Protein AF-A0A950Q5Q5-F1 (afdb_monomer)

Sequence (202 aa):
MEATHNGKKPAYLGLLNAISLAETEAGVYLRAWADATCDEELACTLRLVAARETSHGMLFCRMLSELGYDLREKHDPKSAQRIARYANPKIADVDKLPKSGEEKDPFGEIEKAMAAGAYDPVTCNMLSWYICEERDSGAKLREAYAKVRAKAGVAAKTAAKAMSAAPAASHGPSEDAKAIMACMTEGFARLEKSIQKAMARA

Radius of gyration: 20.48 Å; Cα contacts (8 Å, |Δi|>4): 136; chains: 1; bounding box: 43×32×75 Å

Nearest PDB structures (foldseek):
  5u1a-assembly2_I  TM=5.816E-01  e=1.133E-01  Helicobacter pylori
  5u1a-assembly1_F  TM=5.706E-01  e=1.307E-01  Helicobacter pylori
  3ez0-assembly2_D  TM=4.289E-01  e=1.657E-01  Arthrobacter sp. FB24
  3ez0-assembly2_C  TM=3.919E-01  e=1.737E-01  Arthrobacter sp. FB24
  7sss-assembly1_H  TM=5.688E-01  e=1.161E+00  Homo sapiens

Structure (mmCIF, N/CA/C/O backbone):
data_AF-A0A950Q5Q5-F1
#
_entry.id   AF-A0A950Q5Q5-F1
#
loop_
_atom_site.group_PDB
_atom_site.id
_atom_site.type_symbol
_atom_site.label_atom_id
_atom_site.label_alt_id
_atom_site.label_comp_id
_atom_site.label_asym_id
_atom_site.label_entity_id
_atom_site.label_seq_id
_atom_site.pdbx_PDB_ins_code
_atom_site.Cartn_x
_atom_site.Cartn_y
_atom_site.Cartn_z
_atom_site.occupancy
_atom_site.B_iso_or_equiv
_atom_site.auth_seq_id
_atom_site.auth_comp_id
_atom_site.auth_asym_id
_atom_site.auth_atom_id
_atom_site.pdbx_PDB_model_num
ATOM 1 N N . MET A 1 1 ? 10.276 12.874 -32.955 1.00 34.03 1 MET A N 1
ATOM 2 C CA . MET A 1 1 ? 11.144 12.410 -31.855 1.00 34.03 1 MET A CA 1
ATOM 3 C C . MET A 1 1 ? 10.903 10.922 -31.718 1.00 34.03 1 MET A C 1
ATOM 5 O O . MET A 1 1 ? 9.810 10.531 -31.336 1.00 34.03 1 MET A O 1
ATOM 9 N N . GLU A 1 2 ? 11.853 10.117 -32.182 1.00 32.47 2 GLU A N 1
ATOM 10 C CA . GLU A 1 2 ? 11.807 8.655 -32.106 1.00 32.47 2 GLU A CA 1
ATOM 11 C C . GLU A 1 2 ? 11.934 8.216 -30.646 1.00 32.47 2 GLU A C 1
ATOM 13 O O . GLU A 1 2 ? 12.913 8.546 -29.978 1.00 32.47 2 GLU A O 1
ATOM 18 N N . ALA A 1 3 ? 10.944 7.476 -30.151 1.00 39.09 3 ALA A N 1
ATOM 19 C CA . ALA A 1 3 ? 11.090 6.719 -28.921 1.00 39.09 3 ALA A CA 1
ATOM 20 C C . ALA A 1 3 ? 12.032 5.548 -29.220 1.00 39.09 3 ALA A C 1
ATOM 22 O O . ALA A 1 3 ? 11.654 4.579 -29.878 1.00 39.09 3 ALA A O 1
ATOM 23 N N . THR A 1 4 ? 13.279 5.646 -28.768 1.00 40.19 4 THR A N 1
ATOM 24 C CA . THR A 1 4 ? 14.250 4.554 -28.805 1.00 40.19 4 THR A CA 1
ATOM 25 C C . THR A 1 4 ? 13.844 3.482 -27.795 1.00 40.19 4 THR A C 1
ATOM 27 O O . THR A 1 4 ? 14.440 3.326 -26.732 1.00 40.19 4 THR A O 1
ATOM 30 N N . HIS A 1 5 ? 12.818 2.696 -28.127 1.00 52.97 5 HIS A N 1
ATOM 31 C CA . HIS A 1 5 ? 12.575 1.438 -27.442 1.00 52.97 5 HIS A CA 1
ATOM 32 C C . HIS A 1 5 ? 13.648 0.459 -27.929 1.00 52.97 5 HIS A C 1
ATOM 34 O O . HIS A 1 5 ? 13.491 -0.241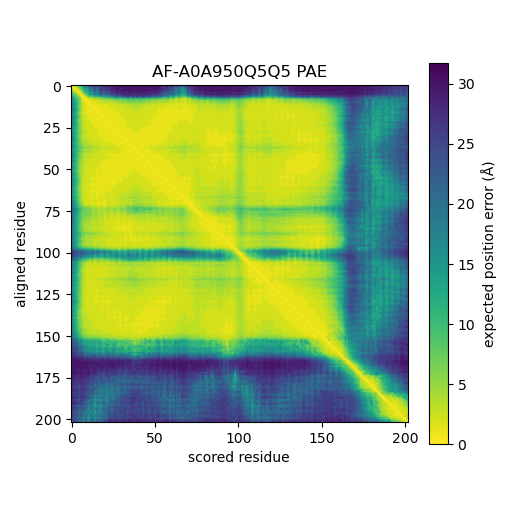 -28.925 1.00 52.97 5 HIS A O 1
ATOM 40 N N . ASN A 1 6 ? 14.807 0.471 -27.267 1.00 54.06 6 ASN A N 1
ATOM 41 C CA . ASN A 1 6 ? 15.804 -0.578 -27.422 1.00 54.06 6 ASN A CA 1
ATOM 42 C C . ASN A 1 6 ? 15.076 -1.872 -27.036 1.00 54.06 6 ASN A C 1
ATOM 44 O O . ASN A 1 6 ? 14.794 -2.037 -25.855 1.00 54.06 6 ASN A O 1
ATOM 48 N N . GLY A 1 7 ? 14.668 -2.698 -28.010 1.00 61.75 7 GLY A N 1
ATOM 49 C CA . GLY A 1 7 ? 13.684 -3.795 -27.898 1.00 61.75 7 GLY A CA 1
ATOM 50 C C . GL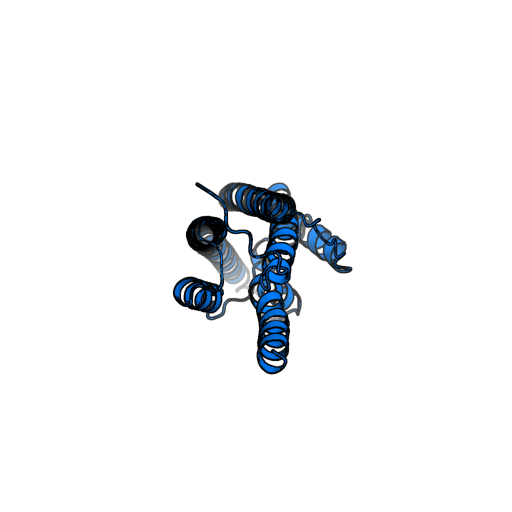Y A 1 7 ? 14.052 -4.960 -26.967 1.00 61.75 7 GLY A C 1
ATOM 51 O O . GLY A 1 7 ? 13.685 -6.107 -27.205 1.00 61.75 7 GLY A O 1
ATOM 52 N N . LYS A 1 8 ? 14.816 -4.687 -25.911 1.00 77.75 8 LYS A N 1
ATOM 53 C CA . LYS A 1 8 ? 15.133 -5.572 -24.806 1.00 77.75 8 LYS A CA 1
ATOM 54 C C . LYS A 1 8 ? 14.047 -5.463 -23.743 1.00 77.75 8 LYS A C 1
ATOM 56 O O . LYS A 1 8 ? 13.651 -4.376 -23.332 1.00 77.75 8 LYS A O 1
ATOM 61 N N . LYS A 1 9 ? 13.623 -6.625 -23.257 1.00 87.44 9 LYS A N 1
ATOM 62 C CA . LYS A 1 9 ? 12.691 -6.762 -22.140 1.00 87.44 9 LYS A CA 1
ATOM 63 C C . LYS A 1 9 ? 13.186 -5.980 -20.909 1.00 87.44 9 LYS A C 1
ATOM 65 O O . LYS A 1 9 ? 14.280 -6.291 -20.430 1.00 87.44 9 LYS A O 1
ATOM 70 N N . PRO A 1 10 ? 12.396 -5.041 -20.354 1.00 90.00 10 PRO A N 1
ATOM 71 C CA . PRO A 1 10 ? 12.787 -4.322 -19.148 1.00 90.00 10 PRO A CA 1
ATOM 72 C C . PRO A 1 10 ? 12.989 -5.262 -17.951 1.00 90.00 10 PRO A C 1
ATOM 74 O O . PRO A 1 10 ? 12.154 -6.124 -17.661 1.00 90.00 10 PRO A O 1
ATOM 77 N N . ALA A 1 11 ? 14.098 -5.093 -17.227 1.00 89.56 11 ALA A N 1
ATOM 78 C CA . ALA A 1 11 ? 14.431 -5.939 -16.076 1.00 89.56 11 ALA A CA 1
ATOM 79 C C . ALA A 1 11 ? 13.468 -5.739 -14.888 1.00 89.56 11 ALA A C 1
ATOM 81 O O . ALA A 1 11 ? 13.302 -6.633 -14.059 1.00 89.56 11 ALA A O 1
ATOM 82 N N . TYR A 1 12 ? 12.793 -4.588 -14.835 1.00 90.38 12 TYR A N 1
ATOM 83 C CA . TYR A 1 12 ? 11.893 -4.189 -13.755 1.00 90.38 12 TYR A CA 1
ATOM 84 C C . TYR A 1 12 ? 10.440 -4.650 -13.921 1.00 90.38 12 TYR A C 1
ATOM 86 O O . TYR A 1 12 ? 9.623 -4.375 -13.049 1.00 90.38 12 TYR A O 1
ATOM 94 N N . LEU A 1 13 ? 10.086 -5.404 -14.967 1.00 92.81 13 LEU A N 1
ATOM 95 C CA . LEU A 1 13 ? 8.712 -5.917 -15.124 1.00 92.81 13 LEU A CA 1
ATOM 96 C C . LEU A 1 13 ? 8.253 -6.762 -13.929 1.00 92.81 13 LEU A C 1
ATOM 98 O O . LEU A 1 13 ? 7.094 -6.706 -13.529 1.00 92.81 13 LEU A O 1
ATOM 102 N N . GLY A 1 14 ? 9.174 -7.530 -13.334 1.00 91.56 14 GLY A N 1
ATOM 103 C CA . GLY A 1 14 ? 8.881 -8.306 -12.129 1.00 91.56 14 GLY A CA 1
ATOM 104 C C . GLY A 1 14 ? 8.517 -7.428 -10.929 1.00 91.56 14 GLY A C 1
ATOM 105 O O . GLY A 1 14 ? 7.680 -7.834 -10.130 1.00 91.56 14 GLY A O 1
ATOM 106 N N . LEU A 1 15 ? 9.096 -6.224 -10.837 1.00 92.00 15 LEU A N 1
ATOM 107 C CA . LEU A 1 15 ? 8.752 -5.239 -9.811 1.00 92.00 15 LEU A CA 1
ATOM 108 C C . LEU A 1 15 ? 7.326 -4.734 -10.007 1.00 92.00 15 LEU A C 1
ATOM 110 O O . LEU A 1 15 ? 6.516 -4.837 -9.095 1.00 92.00 15 LEU A O 1
ATOM 114 N N . LEU A 1 16 ? 7.013 -4.239 -11.208 1.00 93.44 16 LEU A N 1
ATOM 115 C CA . LEU A 1 16 ? 5.707 -3.645 -11.506 1.00 93.44 16 LEU A CA 1
ATOM 116 C C . LEU A 1 16 ? 4.570 -4.656 -11.298 1.00 93.44 16 LEU A C 1
ATOM 118 O O . LEU A 1 16 ? 3.539 -4.324 -10.722 1.00 93.44 16 LEU A O 1
ATOM 122 N N . ASN A 1 17 ? 4.789 -5.914 -11.691 1.00 94.75 17 ASN A N 1
ATOM 123 C CA . ASN A 1 17 ? 3.840 -6.998 -11.443 1.00 94.75 17 ASN A CA 1
ATOM 124 C C . ASN A 1 17 ? 3.657 -7.294 -9.954 1.00 94.75 17 ASN A C 1
ATOM 126 O O . ASN A 1 17 ? 2.549 -7.603 -9.528 1.00 94.75 17 ASN A O 1
ATOM 130 N N . ALA A 1 18 ? 4.738 -7.272 -9.173 1.00 92.75 18 ALA A N 1
ATOM 131 C CA . ALA A 1 18 ? 4.657 -7.528 -7.742 1.00 92.75 18 ALA A CA 1
ATOM 132 C C . ALA A 1 18 ? 3.888 -6.412 -7.027 1.00 92.75 18 ALA A C 1
ATOM 134 O O . ALA A 1 18 ? 3.025 -6.723 -6.212 1.00 92.75 18 ALA A O 1
ATOM 135 N N . ILE A 1 19 ? 4.158 -5.150 -7.380 1.00 92.06 19 ILE A N 1
ATOM 136 C CA . ILE A 1 19 ? 3.443 -3.996 -6.830 1.00 92.06 19 ILE A CA 1
ATOM 137 C C . ILE A 1 19 ? 1.962 -4.084 -7.206 1.00 92.06 19 ILE A C 1
ATOM 139 O O . ILE A 1 19 ? 1.125 -4.128 -6.319 1.00 92.06 19 ILE A O 1
ATOM 143 N N . SER A 1 20 ? 1.625 -4.244 -8.492 1.00 94.81 20 SER A N 1
ATOM 144 C CA . SER A 1 20 ? 0.222 -4.299 -8.938 1.00 94.81 20 SER A CA 1
ATOM 145 C C . SER A 1 20 ? -0.630 -5.310 -8.153 1.00 94.81 20 SER A C 1
ATOM 147 O O . SER A 1 20 ? -1.736 -4.981 -7.720 1.00 94.81 20 SER A O 1
ATOM 149 N N . LEU A 1 21 ? -0.104 -6.517 -7.916 1.00 92.06 21 LEU A N 1
ATOM 150 C CA . LEU A 1 21 ? -0.802 -7.545 -7.140 1.00 92.06 21 LEU A CA 1
ATOM 151 C C . LEU A 1 21 ? -0.897 -7.203 -5.649 1.00 92.06 21 LEU A C 1
ATOM 153 O O . LEU A 1 21 ? -1.963 -7.367 -5.059 1.00 92.06 21 LEU A O 1
ATOM 157 N N . ALA A 1 22 ? 0.205 -6.751 -5.043 1.00 89.00 22 ALA A N 1
ATOM 158 C CA . ALA A 1 22 ? 0.247 -6.431 -3.618 1.00 89.00 22 ALA A CA 1
ATOM 159 C C . ALA A 1 22 ? -0.735 -5.305 -3.270 1.00 89.00 22 ALA A C 1
ATOM 161 O O . ALA A 1 22 ? -1.549 -5.465 -2.364 1.00 89.00 22 ALA A O 1
ATOM 162 N N . GLU A 1 23 ? -0.713 -4.233 -4.057 1.00 93.62 23 GLU A N 1
ATOM 163 C CA . GLU A 1 23 ? -1.579 -3.060 -3.924 1.00 93.62 23 GLU A CA 1
ATOM 164 C C . GLU A 1 23 ? -3.063 -3.424 -4.094 1.00 93.62 23 GLU A C 1
ATOM 166 O O . GLU A 1 23 ? -3.916 -3.097 -3.266 1.00 93.62 23 GLU A O 1
ATOM 171 N N . THR A 1 24 ? -3.385 -4.210 -5.127 1.00 91.38 24 THR A N 1
ATOM 172 C CA . THR A 1 24 ? -4.765 -4.668 -5.355 1.00 91.38 24 THR A CA 1
ATOM 173 C C . THR A 1 24 ? -5.289 -5.483 -4.168 1.00 91.38 24 THR A C 1
ATOM 175 O O . THR A 1 24 ? -6.418 -5.282 -3.717 1.00 91.38 24 THR A O 1
ATOM 178 N N . GLU A 1 25 ? -4.476 -6.393 -3.625 1.00 90.81 25 GLU A N 1
ATOM 179 C CA . GLU A 1 25 ? -4.855 -7.178 -2.450 1.00 90.81 25 GLU A CA 1
ATOM 180 C C . GLU A 1 25 ? -4.975 -6.323 -1.179 1.00 90.81 25 GLU A C 1
ATOM 182 O O . GLU A 1 25 ? -5.927 -6.498 -0.411 1.00 90.81 25 GLU A O 1
ATOM 187 N N . ALA A 1 26 ? -4.042 -5.394 -0.954 1.00 89.00 26 ALA A N 1
ATOM 188 C CA . ALA A 1 26 ? -4.059 -4.487 0.189 1.00 89.00 26 ALA A CA 1
ATOM 189 C C . ALA A 1 26 ? -5.344 -3.648 0.212 1.00 89.00 26 ALA A C 1
ATOM 191 O O . ALA A 1 26 ? -6.020 -3.590 1.245 1.00 89.00 26 ALA A O 1
ATOM 192 N N . GLY A 1 27 ? -5.755 -3.114 -0.943 1.00 91.38 27 GLY A N 1
ATOM 193 C CA . GLY A 1 27 ? -7.017 -2.393 -1.102 1.00 91.38 27 GLY A CA 1
ATOM 194 C C . GLY A 1 27 ? -8.230 -3.212 -0.652 1.00 91.38 27 GLY A C 1
ATOM 195 O O . GLY A 1 27 ? -9.073 -2.718 0.103 1.00 91.38 27 GLY A O 1
ATOM 196 N N . VAL A 1 28 ? -8.288 -4.494 -1.026 1.00 94.94 28 VAL A N 1
ATOM 197 C CA . VAL A 1 28 ? -9.364 -5.411 -0.608 1.00 94.94 28 VAL A CA 1
ATOM 198 C C . VAL A 1 28 ? -9.365 -5.626 0.907 1.00 94.94 28 VAL A C 1
ATOM 200 O O . VAL A 1 28 ? -10.424 -5.558 1.535 1.00 94.94 28 VAL A O 1
ATOM 203 N N . TYR A 1 29 ? -8.203 -5.867 1.520 1.00 93.12 29 TYR A N 1
ATOM 204 C CA . TYR A 1 29 ? -8.114 -6.116 2.964 1.00 93.12 29 TYR A CA 1
ATOM 205 C C . TYR A 1 29 ? -8.486 -4.882 3.789 1.00 93.12 29 TYR A C 1
ATOM 207 O O . TYR A 1 29 ? -9.260 -4.989 4.744 1.00 93.12 29 TYR A O 1
ATOM 215 N N . LEU A 1 30 ? -7.974 -3.711 3.406 1.00 93.88 30 LEU A N 1
ATOM 216 C CA . LEU A 1 30 ? -8.272 -2.450 4.080 1.00 93.88 30 LEU A CA 1
ATOM 217 C C . LEU A 1 30 ? -9.749 -2.089 3.943 1.00 93.88 30 LEU A C 1
ATOM 219 O O . LEU A 1 30 ? -10.367 -1.678 4.926 1.00 93.88 30 LEU A O 1
ATOM 223 N N . ARG A 1 31 ? -10.347 -2.311 2.766 1.00 97.69 31 ARG A N 1
ATOM 224 C CA . ARG A 1 31 ? -11.778 -2.078 2.569 1.00 97.69 31 ARG A CA 1
ATOM 225 C C . ARG A 1 31 ? -12.631 -3.013 3.421 1.00 97.69 31 ARG A C 1
ATOM 227 O O . ARG A 1 31 ? -13.538 -2.546 4.105 1.00 97.69 31 ARG A O 1
ATOM 234 N N . ALA A 1 32 ? -12.302 -4.304 3.436 1.00 96.69 32 ALA A N 1
ATOM 235 C CA . ALA A 1 32 ? -12.990 -5.292 4.262 1.00 96.69 32 ALA A CA 1
ATOM 236 C C . ALA A 1 32 ? -12.938 -4.934 5.756 1.00 96.69 32 ALA A C 1
ATOM 238 O O . ALA A 1 32 ? -13.918 -5.117 6.474 1.00 96.69 32 ALA A O 1
ATOM 239 N N . TRP A 1 33 ? -11.810 -4.396 6.227 1.00 97.69 33 TRP A N 1
ATOM 240 C CA . TRP A 1 33 ? -11.699 -3.898 7.594 1.00 97.69 33 TRP A CA 1
ATOM 241 C C . TRP A 1 33 ? -12.553 -2.644 7.812 1.00 97.69 33 TRP A C 1
ATOM 243 O O . TRP A 1 33 ? -13.309 -2.578 8.781 1.00 97.69 33 TRP A O 1
ATOM 253 N N . ALA A 1 34 ? -12.486 -1.675 6.901 1.00 97.94 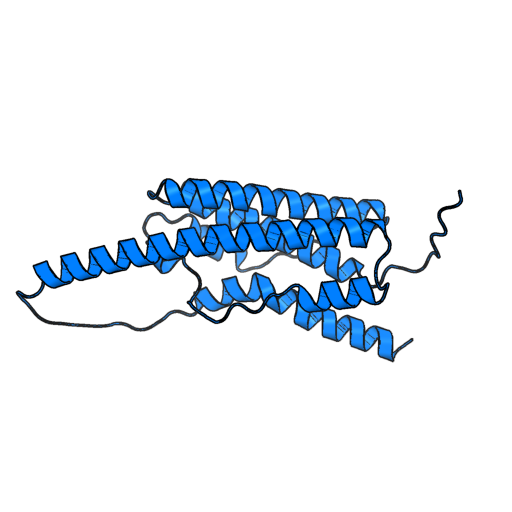34 ALA A N 1
ATOM 254 C CA . ALA A 1 34 ? -13.234 -0.429 7.014 1.00 97.94 34 ALA A CA 1
ATOM 255 C C . ALA A 1 34 ? -14.755 -0.630 7.063 1.00 97.94 34 ALA A C 1
ATOM 257 O O . ALA A 1 34 ? -15.461 0.142 7.707 1.00 97.94 34 ALA A O 1
ATOM 258 N N . ASP A 1 35 ? -15.257 -1.660 6.38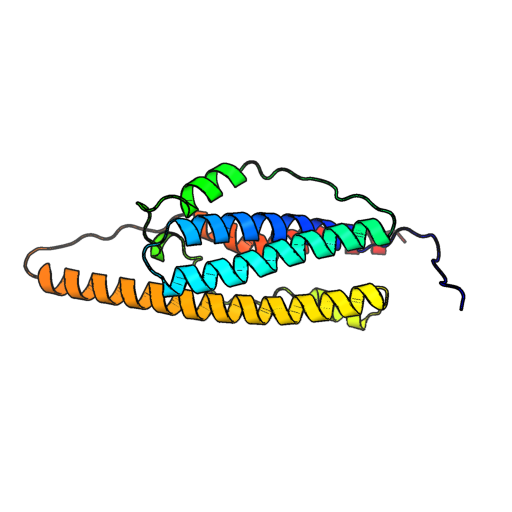4 1.00 97.88 35 ASP A N 1
ATOM 259 C CA . ASP A 1 35 ? -16.679 -2.004 6.374 1.00 97.88 35 ASP A CA 1
ATOM 260 C C . ASP A 1 35 ? -17.113 -2.764 7.648 1.00 97.88 35 ASP A C 1
ATOM 262 O O . ASP A 1 35 ? -18.307 -2.863 7.924 1.00 97.88 35 ASP A O 1
ATOM 266 N N . ALA A 1 36 ? -16.166 -3.285 8.439 1.00 97.62 36 ALA A N 1
ATOM 267 C CA . ALA A 1 36 ? -16.435 -4.096 9.631 1.00 97.62 36 ALA A CA 1
ATOM 268 C C . ALA A 1 36 ? -16.152 -3.393 10.972 1.00 97.62 36 ALA A C 1
ATOM 270 O O . ALA A 1 36 ? -16.648 -3.849 12.003 1.00 97.62 36 ALA A O 1
ATOM 271 N N . THR A 1 37 ? -15.321 -2.347 10.998 1.00 97.31 37 THR A N 1
ATOM 272 C CA . THR A 1 37 ? -15.025 -1.596 12.231 1.00 97.31 37 THR A CA 1
ATOM 273 C C . THR A 1 37 ? -16.193 -0.689 12.634 1.00 97.31 37 THR A C 1
ATOM 275 O O . THR A 1 37 ? -16.894 -0.141 11.787 1.00 97.31 37 THR A O 1
ATOM 278 N N . CYS A 1 38 ? -16.382 -0.504 13.944 1.00 95.56 38 CYS A N 1
ATOM 279 C CA . CYS A 1 38 ? -17.310 0.487 14.500 1.00 95.56 38 CYS A CA 1
ATOM 280 C C . CYS A 1 38 ? -16.637 1.845 14.787 1.00 95.56 38 CYS A C 1
ATOM 282 O O . CYS A 1 38 ? -17.312 2.777 15.223 1.00 95.56 38 CYS A O 1
ATOM 284 N N . ASP A 1 39 ? -15.315 1.960 14.616 1.00 96.88 39 ASP A N 1
ATOM 285 C CA . ASP A 1 39 ? -14.572 3.209 14.799 1.00 96.88 39 ASP A CA 1
ATOM 286 C C . ASP A 1 39 ? -14.561 3.993 13.480 1.00 96.88 39 ASP A C 1
ATOM 288 O O . ASP A 1 39 ? -13.779 3.701 12.577 1.00 96.88 39 ASP A O 1
ATOM 292 N N . GLU A 1 40 ? -15.437 4.993 13.352 1.00 97.56 40 GLU A N 1
ATOM 293 C CA . GLU A 1 40 ? -15.599 5.732 12.091 1.00 97.56 40 GLU A CA 1
ATOM 294 C C . GLU A 1 40 ? -14.347 6.534 11.693 1.00 97.56 40 GLU A C 1
ATOM 296 O O . GLU A 1 40 ? -14.074 6.706 10.506 1.00 97.56 40 GLU A O 1
ATOM 301 N N . GLU A 1 41 ? -13.528 6.981 12.653 1.00 96.25 41 GLU A N 1
ATOM 302 C CA . GLU A 1 41 ? -12.255 7.648 12.338 1.00 96.25 41 GLU A CA 1
ATOM 303 C C . GLU A 1 41 ? -11.281 6.674 11.661 1.00 96.25 41 GLU A C 1
ATOM 305 O O . GLU A 1 41 ? -10.616 7.013 10.671 1.00 96.25 41 GLU A O 1
ATOM 310 N N . LEU A 1 42 ? -11.220 5.443 12.181 1.00 96.38 42 LEU A N 1
ATOM 311 C CA . LEU A 1 42 ? -10.443 4.362 11.587 1.00 96.38 42 LEU A CA 1
ATOM 312 C C . LEU A 1 42 ? -11.026 3.978 10.223 1.00 96.38 42 LEU A C 1
ATOM 314 O O . LEU A 1 42 ? -10.275 3.898 9.254 1.00 96.38 42 LEU A O 1
ATOM 318 N N . ALA A 1 43 ? -12.346 3.799 10.126 1.00 98.12 43 ALA A N 1
ATOM 319 C CA . ALA A 1 43 ? -13.027 3.442 8.885 1.00 98.12 43 ALA A CA 1
ATOM 320 C C . ALA A 1 43 ? -12.747 4.455 7.768 1.00 98.12 43 ALA A C 1
ATOM 322 O O . ALA A 1 43 ? -12.395 4.067 6.656 1.00 98.12 43 ALA A O 1
ATOM 323 N N . CYS A 1 44 ? -12.842 5.753 8.064 1.00 98.44 44 CYS A N 1
ATOM 324 C CA . CYS A 1 44 ? -12.546 6.823 7.114 1.00 98.44 44 CYS A CA 1
ATOM 325 C C . CYS A 1 44 ? -11.104 6.734 6.591 1.00 98.44 44 CYS A C 1
ATOM 327 O O . CYS A 1 44 ? -10.875 6.759 5.379 1.00 98.44 44 CYS A O 1
ATOM 329 N N . THR A 1 45 ? -10.141 6.539 7.496 1.00 97.38 45 THR A N 1
ATOM 330 C CA . THR A 1 45 ? -8.724 6.392 7.131 1.00 97.38 45 THR A CA 1
ATOM 331 C C . THR A 1 45 ? -8.498 5.149 6.271 1.00 97.38 45 THR A C 1
ATOM 333 O O . THR A 1 45 ? -7.869 5.234 5.219 1.00 97.38 45 THR A O 1
ATOM 336 N N . LEU A 1 46 ? -9.052 4.004 6.678 1.00 96.88 46 LEU A N 1
ATOM 337 C CA . LEU A 1 46 ? -8.931 2.744 5.948 1.00 96.88 46 LEU A CA 1
ATOM 338 C C . LEU A 1 46 ? -9.558 2.830 4.552 1.00 96.88 46 LEU A C 1
ATOM 340 O O . LEU A 1 46 ? -8.960 2.331 3.607 1.00 96.88 46 LEU A O 1
ATOM 344 N N . ARG A 1 47 ? -10.720 3.481 4.387 1.00 98.56 47 ARG A N 1
ATOM 345 C CA . ARG A 1 47 ? -11.356 3.667 3.067 1.00 98.56 47 ARG A CA 1
ATOM 346 C C . ARG A 1 47 ? -10.508 4.530 2.142 1.00 98.56 47 ARG A C 1
ATOM 348 O O . ARG A 1 47 ? -10.395 4.199 0.965 1.00 98.56 47 ARG A O 1
ATOM 355 N N . LEU A 1 48 ? -9.925 5.613 2.661 1.00 97.88 48 LEU A N 1
ATOM 356 C CA . LEU A 1 48 ? -9.032 6.469 1.880 1.00 97.88 48 LEU A CA 1
ATOM 357 C C . LEU A 1 48 ? -7.820 5.677 1.389 1.00 97.88 48 LEU A C 1
ATOM 359 O O . LEU A 1 48 ? -7.526 5.692 0.197 1.00 97.88 48 LEU A O 1
ATOM 363 N N . VAL A 1 49 ? -7.140 4.976 2.296 1.00 96.50 49 VAL A N 1
ATOM 364 C CA . VAL A 1 49 ? -5.945 4.211 1.932 1.00 96.50 49 VAL A CA 1
ATOM 365 C C . VAL A 1 49 ? -6.321 3.066 0.994 1.00 96.50 49 VAL A C 1
ATOM 367 O O . VAL A 1 49 ? -5.739 2.967 -0.072 1.00 96.50 49 VAL A O 1
ATOM 370 N N . ALA A 1 50 ? -7.396 2.318 1.263 1.00 95.88 50 ALA A N 1
ATOM 371 C CA . ALA A 1 50 ? -7.886 1.274 0.358 1.00 95.88 50 ALA A CA 1
ATOM 372 C C . ALA A 1 50 ? -8.125 1.767 -1.082 1.00 95.88 50 ALA A C 1
ATOM 374 O O . ALA A 1 50 ? -7.858 1.040 -2.042 1.00 95.88 50 ALA A O 1
ATOM 375 N N . ALA A 1 51 ? -8.634 2.993 -1.247 1.00 97.44 51 ALA A N 1
ATOM 376 C CA . ALA A 1 51 ? -8.826 3.598 -2.561 1.00 97.44 51 ALA A CA 1
ATOM 377 C C . ALA A 1 51 ? -7.494 3.905 -3.265 1.00 97.44 51 ALA A C 1
ATOM 379 O O . ALA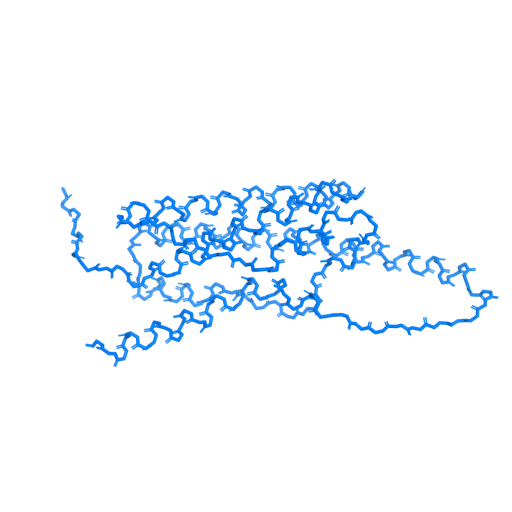 A 1 51 ? -7.409 3.739 -4.485 1.00 97.44 51 ALA A O 1
ATOM 380 N N . ARG A 1 52 ? -6.461 4.309 -2.515 1.00 96.88 52 ARG A N 1
ATOM 381 C CA . ARG A 1 52 ? -5.102 4.505 -3.036 1.00 96.88 52 ARG A CA 1
ATOM 382 C C . ARG A 1 52 ? -4.482 3.192 -3.484 1.00 96.88 52 ARG A C 1
ATOM 384 O O . ARG A 1 52 ? -4.185 3.092 -4.667 1.00 96.88 52 ARG A O 1
ATOM 391 N N . GLU A 1 53 ? -4.447 2.173 -2.623 1.00 95.19 53 GLU A N 1
ATOM 392 C CA . GLU A 1 53 ? -3.874 0.862 -2.984 1.00 95.19 53 GLU A CA 1
ATOM 393 C C . GLU A 1 53 ? -4.578 0.278 -4.225 1.00 95.19 53 GLU A C 1
ATOM 395 O O . GLU A 1 53 ? -3.959 -0.196 -5.174 1.00 95.19 53 GLU A O 1
ATOM 400 N N . THR A 1 54 ? -5.912 0.387 -4.297 1.00 93.44 54 THR A N 1
ATOM 401 C CA . THR A 1 54 ? -6.663 -0.073 -5.480 1.00 93.44 54 THR A CA 1
ATOM 402 C C . THR A 1 54 ? -6.249 0.697 -6.740 1.00 93.44 54 THR A C 1
ATOM 404 O O . THR A 1 54 ? -6.058 0.106 -7.806 1.00 93.44 54 THR A O 1
ATOM 407 N N . SER A 1 55 ? -6.087 2.018 -6.627 1.00 96.75 55 SER A N 1
ATOM 408 C CA . SER A 1 55 ? -5.662 2.875 -7.739 1.00 96.75 55 SER A CA 1
ATOM 409 C C . SER A 1 55 ? -4.225 2.575 -8.169 1.00 96.75 55 SER A C 1
ATOM 411 O O . SER A 1 55 ? -3.946 2.534 -9.369 1.00 96.75 55 SER A O 1
ATOM 413 N N . HIS A 1 56 ? -3.323 2.308 -7.223 1.00 96.69 56 HIS A N 1
ATOM 414 C CA . HIS A 1 56 ? -1.953 1.877 -7.497 1.00 96.69 56 HIS A CA 1
ATOM 415 C C . HIS A 1 56 ? -1.942 0.538 -8.221 1.00 96.69 56 HIS A C 1
ATOM 417 O O . HIS A 1 56 ? -1.347 0.433 -9.293 1.00 96.69 56 HIS A O 1
ATOM 423 N N . GLY A 1 57 ? -2.682 -0.454 -7.723 1.00 93.88 57 GLY A N 1
ATOM 424 C CA . GLY A 1 57 ? -2.832 -1.759 -8.362 1.00 93.88 57 GLY A CA 1
ATOM 425 C C . GLY A 1 57 ? -3.189 -1.649 -9.847 1.00 93.88 57 GLY A C 1
ATOM 426 O O . GLY A 1 57 ? -2.511 -2.225 -10.708 1.00 93.88 57 GLY A O 1
ATOM 427 N N . MET A 1 58 ? -4.193 -0.821 -10.154 1.00 96.88 58 MET A N 1
ATOM 428 C CA . MET A 1 58 ? -4.623 -0.520 -11.523 1.00 96.88 58 MET A CA 1
ATOM 429 C C . MET A 1 58 ? -3.561 0.228 -12.338 1.00 96.88 58 MET A C 1
ATOM 431 O O . MET A 1 58 ? -3.350 -0.090 -13.510 1.00 96.88 58 MET A O 1
ATOM 435 N N . LEU A 1 59 ? -2.879 1.207 -11.740 1.00 96.00 59 LEU A N 1
ATOM 436 C CA . LEU A 1 59 ? -1.845 1.994 -12.408 1.00 96.00 59 LEU A CA 1
ATOM 437 C C . LEU A 1 59 ? -0.659 1.125 -12.839 1.00 96.00 59 LEU A C 1
ATOM 439 O O . LEU A 1 59 ? -0.231 1.195 -13.991 1.00 96.00 59 LEU A O 1
ATOM 443 N N . PHE A 1 60 ? -0.161 0.264 -11.953 1.00 95.44 60 PHE A N 1
ATOM 444 C CA . PHE A 1 60 ? 0.948 -0.636 -12.271 1.00 95.44 60 PHE A CA 1
ATOM 445 C C . PHE A 1 60 ? 0.550 -1.711 -13.296 1.00 95.44 60 PHE A C 1
ATOM 447 O O . PHE A 1 60 ? 1.360 -2.063 -14.156 1.00 95.44 60 PHE A O 1
ATOM 454 N N . CYS A 1 61 ? -0.705 -2.178 -13.281 1.00 97.19 61 CYS A N 1
ATOM 455 C CA . CYS A 1 61 ? -1.249 -3.055 -14.326 1.00 97.19 61 CYS A CA 1
ATOM 456 C C . CYS A 1 61 ? -1.282 -2.355 -15.699 1.00 97.19 61 CYS A C 1
ATOM 458 O O . CYS A 1 61 ? -0.815 -2.897 -16.707 1.00 97.19 61 CYS A O 1
ATOM 460 N N . ARG A 1 62 ? -1.754 -1.102 -15.735 1.00 96.31 62 ARG A N 1
ATOM 461 C CA . ARG A 1 62 ? -1.730 -0.262 -16.939 1.00 96.31 62 ARG A CA 1
ATOM 462 C C . ARG A 1 62 ? -0.304 -0.071 -17.455 1.00 96.31 62 ARG A C 1
ATOM 464 O O . ARG A 1 62 ? -0.085 -0.204 -18.652 1.00 96.31 62 ARG A O 1
ATOM 471 N N . MET A 1 63 ? 0.666 0.191 -16.582 1.00 94.81 63 MET A N 1
ATOM 472 C CA . MET A 1 63 ? 2.062 0.370 -16.994 1.00 94.81 63 MET A CA 1
ATOM 473 C C . MET A 1 63 ? 2.683 -0.880 -17.611 1.00 94.81 63 MET A C 1
ATOM 475 O O . MET A 1 63 ? 3.415 -0.774 -18.591 1.00 94.81 63 MET A O 1
ATOM 479 N N . LEU A 1 64 ? 2.388 -2.066 -17.070 1.00 95.25 64 LEU A N 1
ATOM 480 C CA . LEU A 1 64 ? 2.785 -3.318 -17.719 1.00 95.25 64 LEU A CA 1
ATOM 481 C C . LEU A 1 64 ? 2.236 -3.372 -19.149 1.00 95.25 64 LEU A C 1
ATOM 483 O O . LEU A 1 64 ? 2.995 -3.639 -20.082 1.00 95.25 64 LEU A O 1
ATOM 487 N N . SER A 1 65 ? 0.956 -3.027 -19.318 1.00 95.06 65 SER A N 1
ATOM 488 C CA . SER A 1 65 ? 0.284 -3.026 -20.623 1.00 95.06 65 SER A CA 1
ATOM 489 C C . SER A 1 65 ? 0.910 -2.018 -21.594 1.00 95.06 65 SER A C 1
ATOM 491 O O . SER A 1 65 ? 1.120 -2.340 -22.761 1.00 95.06 65 SER A O 1
ATOM 493 N N . GLU A 1 66 ? 1.277 -0.821 -21.125 1.00 92.56 66 GLU A N 1
ATOM 494 C CA . GLU A 1 66 ? 1.974 0.195 -21.932 1.00 92.56 66 GLU A CA 1
ATOM 495 C C . GLU A 1 66 ? 3.368 -0.252 -22.382 1.00 92.56 66 GLU A C 1
ATOM 497 O O . GLU A 1 66 ? 3.816 0.116 -23.465 1.00 92.56 66 GLU A O 1
ATOM 502 N N . LEU A 1 67 ? 4.037 -1.087 -21.584 1.00 91.50 67 LEU A N 1
ATOM 503 C CA . LEU A 1 67 ? 5.303 -1.724 -21.949 1.00 91.50 67 LEU A CA 1
ATOM 504 C C . LEU A 1 67 ? 5.111 -2.948 -22.865 1.00 91.50 67 LEU A C 1
ATOM 506 O O . LEU A 1 67 ? 6.100 -3.561 -23.267 1.00 91.50 67 LEU A O 1
ATOM 510 N N . GLY A 1 68 ? 3.868 -3.321 -23.191 1.00 94.62 68 GLY A N 1
ATOM 511 C CA . GLY A 1 68 ? 3.535 -4.477 -24.025 1.00 94.62 68 GLY A CA 1
ATOM 512 C C . GLY A 1 68 ? 3.527 -5.815 -23.279 1.00 94.62 68 GLY A C 1
ATOM 513 O O . GLY A 1 68 ? 3.789 -6.852 -23.890 1.00 94.62 68 GLY A O 1
ATOM 514 N N . TYR A 1 69 ? 3.269 -5.812 -21.967 1.00 95.88 69 TYR A N 1
ATOM 515 C CA . TYR A 1 69 ? 3.223 -7.013 -21.129 1.00 95.88 69 TYR A CA 1
ATOM 516 C C . TYR A 1 69 ? 1.919 -7.104 -20.334 1.00 95.88 69 TYR A C 1
ATOM 518 O O . TYR A 1 69 ? 1.444 -6.118 -19.786 1.00 95.88 69 TYR A O 1
ATOM 526 N N . ASP A 1 70 ? 1.393 -8.317 -20.186 1.00 96.81 70 ASP A N 1
ATOM 527 C CA . ASP A 1 70 ? 0.229 -8.565 -19.336 1.00 96.81 70 ASP A CA 1
ATOM 528 C C . ASP A 1 70 ? 0.617 -8.756 -17.865 1.00 96.81 70 ASP A C 1
ATOM 530 O O . ASP A 1 70 ? 1.700 -9.270 -17.541 1.00 96.81 70 ASP A O 1
ATOM 534 N N . LEU A 1 71 ? -0.313 -8.406 -16.971 1.00 96.56 71 LEU A N 1
ATOM 535 C CA . LEU A 1 71 ? -0.228 -8.764 -15.560 1.00 96.56 71 LEU A CA 1
ATOM 536 C C . LEU A 1 71 ? -0.223 -10.290 -15.415 1.00 96.56 71 LEU A C 1
ATOM 538 O O . LEU A 1 71 ? -1.091 -11.004 -15.915 1.00 96.56 71 LEU A O 1
ATOM 542 N N . ARG A 1 72 ? 0.768 -10.804 -14.693 1.00 96.06 72 ARG A N 1
ATOM 543 C CA . ARG A 1 72 ? 0.853 -12.211 -14.314 1.00 96.06 72 ARG A CA 1
ATOM 544 C C . ARG A 1 72 ? 0.210 -12.387 -12.961 1.00 96.06 72 ARG A C 1
ATOM 546 O O . ARG A 1 72 ? 0.832 -12.103 -11.936 1.00 96.06 72 ARG A O 1
ATOM 553 N N . GLU A 1 73 ? -1.011 -12.891 -12.998 1.00 93.00 73 GLU A N 1
ATOM 554 C CA . GLU A 1 73 ? -1.778 -13.236 -11.813 1.00 93.00 73 GLU A CA 1
ATOM 555 C C . GLU A 1 73 ? -1.031 -14.233 -10.928 1.00 93.00 73 GLU A C 1
ATOM 557 O O . GLU A 1 73 ? -0.408 -15.195 -11.395 1.00 93.00 73 GLU A O 1
ATOM 562 N N . LYS A 1 74 ? -1.123 -14.019 -9.618 1.00 88.06 74 LYS A N 1
ATOM 563 C CA . LYS A 1 74 ? -0.633 -14.964 -8.623 1.00 88.06 74 LYS A CA 1
ATOM 564 C C . LYS A 1 74 ? -1.589 -14.987 -7.449 1.00 88.06 74 LYS A C 1
ATOM 566 O O . LYS A 1 74 ? -1.659 -14.041 -6.680 1.00 88.06 74 LYS A O 1
ATOM 571 N N . HIS A 1 75 ? -2.265 -16.115 -7.285 1.00 81.38 75 HIS A N 1
ATOM 572 C CA . HIS A 1 75 ? -3.175 -16.311 -6.171 1.00 81.38 75 HIS A CA 1
ATOM 573 C C . HIS A 1 75 ? -2.409 -16.504 -4.855 1.00 81.38 75 HIS A C 1
ATOM 575 O O . HIS A 1 75 ? -1.570 -17.407 -4.754 1.00 81.38 75 HIS A O 1
ATOM 581 N N . ASP A 1 76 ? -2.714 -15.697 -3.835 1.00 80.88 76 ASP A N 1
ATOM 582 C CA . ASP A 1 76 ? -2.296 -15.992 -2.467 1.00 80.88 76 ASP A CA 1
ATOM 583 C C . ASP A 1 76 ? -3.305 -16.945 -1.792 1.00 80.88 76 ASP A C 1
ATOM 585 O O . ASP A 1 76 ? -4.437 -16.540 -1.505 1.00 80.88 76 ASP A O 1
ATOM 589 N N . PRO A 1 77 ? -2.905 -18.188 -1.453 1.00 85.50 77 PRO A N 1
ATOM 590 C CA . PRO A 1 77 ? -3.793 -19.159 -0.810 1.00 85.50 77 PRO A CA 1
ATOM 591 C C . PRO A 1 77 ? -4.321 -18.707 0.563 1.00 85.50 77 PRO A C 1
ATOM 593 O O . PRO A 1 77 ? -5.282 -19.283 1.070 1.00 85.50 77 PRO A O 1
ATOM 596 N N . LYS A 1 78 ? -3.712 -17.695 1.193 1.00 83.81 78 LYS A N 1
ATOM 597 C CA . LYS A 1 78 ? -4.144 -17.131 2.480 1.00 83.81 78 LYS A CA 1
ATOM 598 C C . LYS A 1 78 ? -5.047 -15.906 2.334 1.00 83.81 78 LYS A C 1
ATOM 600 O O . LYS A 1 78 ? -5.522 -15.398 3.351 1.00 83.81 78 LYS A O 1
ATOM 605 N N . SER A 1 79 ? -5.315 -15.441 1.112 1.00 84.31 79 SER A N 1
ATOM 606 C CA . SER A 1 79 ? -6.121 -14.239 0.864 1.00 84.31 79 SER A CA 1
ATOM 607 C C . SER A 1 79 ? -7.503 -14.332 1.522 1.00 84.31 79 SER A C 1
ATOM 609 O O . SER A 1 79 ? -7.869 -13.470 2.323 1.00 84.31 79 SER A O 1
ATOM 611 N N . ALA A 1 80 ? -8.220 -15.443 1.315 1.00 88.50 80 ALA A N 1
ATOM 612 C CA . ALA A 1 80 ? -9.542 -15.659 1.908 1.00 88.50 80 ALA A CA 1
ATOM 613 C C . ALA A 1 80 ? -9.518 -15.632 3.447 1.00 88.50 80 ALA A C 1
ATOM 615 O O . ALA A 1 80 ? -10.396 -15.041 4.076 1.00 88.50 80 ALA A O 1
ATOM 616 N N . GLN A 1 81 ? -8.489 -16.222 4.064 1.00 89.88 81 GLN A N 1
ATOM 617 C CA . GLN A 1 81 ? -8.325 -16.214 5.518 1.00 89.88 81 GLN A CA 1
ATOM 618 C C . GLN A 1 81 ? -8.085 -14.795 6.052 1.00 89.88 81 GLN A C 1
ATOM 620 O O . GLN A 1 81 ? -8.645 -14.422 7.085 1.00 89.88 81 GLN A O 1
ATOM 625 N N . ARG A 1 82 ? -7.277 -13.987 5.353 1.00 88.62 82 ARG A N 1
ATOM 626 C CA . ARG A 1 82 ? -7.024 -12.591 5.736 1.00 88.62 82 ARG A CA 1
ATOM 627 C C . ARG A 1 82 ? -8.277 -11.737 5.610 1.00 88.62 82 ARG A C 1
ATOM 629 O O . ARG A 1 82 ? -8.611 -11.040 6.564 1.00 88.62 82 ARG A O 1
ATOM 636 N N . ILE A 1 83 ? -9.011 -11.853 4.503 1.00 91.31 83 ILE A N 1
ATOM 637 C CA . ILE A 1 83 ? -10.294 -11.156 4.319 1.00 91.31 83 ILE A CA 1
ATOM 638 C C . ILE A 1 83 ? -11.254 -11.529 5.446 1.00 91.31 83 ILE A C 1
ATOM 640 O O . ILE A 1 83 ? -11.800 -10.642 6.095 1.00 91.31 83 ILE A O 1
ATOM 644 N N . ALA A 1 84 ? -11.401 -12.825 5.742 1.00 93.31 84 ALA A N 1
ATOM 645 C CA . ALA A 1 84 ? -12.270 -13.296 6.815 1.00 93.31 84 ALA A CA 1
ATOM 646 C C . ALA A 1 84 ? -11.884 -12.714 8.185 1.00 93.31 84 ALA A C 1
ATOM 648 O O . ALA A 1 84 ? -12.764 -12.397 8.980 1.00 93.31 84 ALA A O 1
ATOM 649 N N . ARG A 1 85 ? -10.587 -12.531 8.468 1.00 92.81 85 ARG A N 1
ATOM 650 C CA . ARG A 1 85 ? -10.125 -11.865 9.695 1.00 92.81 85 ARG A CA 1
ATOM 651 C C . ARG A 1 85 ? -10.526 -10.388 9.723 1.00 92.81 85 ARG A C 1
ATOM 653 O O . ARG A 1 85 ? -11.084 -9.933 10.719 1.00 92.81 85 ARG A O 1
ATOM 660 N N . TYR A 1 86 ? -10.229 -9.636 8.666 1.00 93.06 86 TYR A N 1
ATOM 661 C CA . TYR A 1 86 ? -10.475 -8.191 8.625 1.00 93.06 86 TYR A CA 1
ATOM 662 C C . TYR A 1 86 ? -11.963 -7.843 8.622 1.00 93.06 86 TYR A C 1
ATOM 664 O O . TYR A 1 86 ? -12.380 -6.961 9.374 1.00 93.06 86 TYR A O 1
ATOM 672 N N . ALA A 1 87 ? -12.754 -8.611 7.872 1.00 94.62 87 ALA A N 1
ATOM 673 C CA . ALA A 1 87 ? -14.200 -8.469 7.767 1.00 94.62 87 ALA A CA 1
ATOM 674 C C . ALA A 1 87 ? -14.964 -8.938 9.016 1.00 94.62 87 ALA A C 1
ATOM 676 O O . ALA A 1 87 ? -16.180 -8.785 9.078 1.00 94.62 87 ALA A O 1
ATOM 677 N N . ASN A 1 88 ? -14.299 -9.544 10.007 1.00 94.31 88 ASN A N 1
ATOM 678 C CA . ASN A 1 88 ? -14.979 -10.038 11.198 1.00 94.31 88 ASN A CA 1
ATOM 679 C C . ASN A 1 88 ? -15.132 -8.916 12.246 1.00 94.31 88 ASN A C 1
ATOM 681 O O . ASN A 1 88 ? -14.129 -8.521 12.853 1.00 94.31 88 ASN A O 1
ATOM 685 N N . PRO A 1 89 ? -16.358 -8.429 12.527 1.00 93.69 89 PRO A N 1
ATOM 686 C CA . PRO A 1 89 ? -16.588 -7.398 13.542 1.00 93.69 89 PRO A CA 1
ATOM 687 C C . PRO A 1 89 ? -16.412 -7.927 14.975 1.00 93.69 89 PRO A C 1
ATOM 689 O O . PRO A 1 89 ? -16.323 -7.149 15.917 1.00 93.69 89 PRO A O 1
ATOM 692 N N . LYS A 1 90 ? -16.349 -9.255 15.164 1.00 94.88 90 LYS A N 1
ATOM 693 C CA . LYS A 1 90 ? -16.093 -9.878 16.474 1.00 94.88 90 LYS A CA 1
ATOM 694 C C . LYS A 1 90 ? -14.612 -9.873 16.855 1.00 94.88 90 LYS A C 1
ATOM 696 O O . LYS A 1 90 ? -14.290 -10.162 18.002 1.00 94.88 90 LYS A O 1
ATOM 701 N N . ILE A 1 91 ? -13.717 -9.595 15.906 1.00 93.00 91 ILE A N 1
ATOM 702 C CA . ILE A 1 91 ? -12.292 -9.398 16.180 1.00 93.00 91 ILE A CA 1
ATOM 703 C C . ILE A 1 91 ? -12.091 -7.902 16.406 1.00 93.00 91 ILE A C 1
ATOM 705 O O . ILE A 1 91 ? -12.410 -7.105 15.523 1.00 93.00 91 ILE A O 1
ATOM 709 N N . ALA A 1 92 ? -11.571 -7.524 17.574 1.00 94.12 92 ALA A N 1
ATOM 710 C CA . ALA A 1 92 ? -11.336 -6.124 17.896 1.00 94.12 92 ALA A CA 1
ATOM 711 C C . ALA A 1 92 ? -10.274 -5.516 16.969 1.00 94.12 92 ALA A C 1
ATOM 713 O O . ALA A 1 92 ? -9.331 -6.189 16.552 1.00 94.12 92 ALA A O 1
ATOM 714 N N . ASP A 1 93 ? -10.388 -4.219 16.681 1.00 94.62 93 ASP A N 1
ATOM 715 C CA . ASP A 1 93 ? -9.461 -3.540 15.768 1.00 94.62 93 ASP A CA 1
ATOM 716 C C . ASP A 1 93 ? -8.012 -3.608 16.249 1.00 94.62 93 ASP A C 1
ATOM 718 O O . ASP A 1 93 ? -7.109 -3.807 15.442 1.00 94.62 93 ASP A O 1
ATOM 722 N N . VAL A 1 94 ? -7.787 -3.541 17.566 1.00 94.19 94 VAL A N 1
ATOM 723 C CA . VAL A 1 94 ? -6.450 -3.671 18.164 1.00 94.19 94 VAL A CA 1
ATOM 724 C C . VAL A 1 94 ? -5.783 -5.015 17.842 1.00 94.19 94 VAL A C 1
ATOM 726 O O . VAL A 1 94 ? -4.567 -5.055 17.660 1.00 94.19 94 VAL A O 1
ATOM 729 N N . ASP A 1 95 ? -6.568 -6.086 17.690 1.00 92.38 95 ASP A N 1
ATOM 730 C CA . ASP A 1 95 ? -6.084 -7.431 17.360 1.00 92.38 95 ASP A CA 1
ATOM 731 C C . ASP A 1 95 ? -5.836 -7.612 15.855 1.00 92.38 95 ASP A C 1
ATOM 733 O O . ASP A 1 95 ? -5.209 -8.585 15.428 1.00 92.38 95 ASP A O 1
ATOM 737 N N . LYS A 1 96 ? -6.323 -6.684 15.024 1.00 90.81 96 LYS A N 1
ATOM 738 C CA . LYS A 1 96 ? -6.064 -6.636 13.576 1.00 90.81 96 LYS A CA 1
ATOM 739 C C . LYS A 1 96 ? -4.809 -5.827 13.238 1.00 90.81 96 LYS A C 1
ATOM 741 O O . LYS A 1 96 ? -4.285 -5.972 12.134 1.00 90.81 96 LYS A O 1
ATOM 746 N N . LEU A 1 97 ? -4.317 -5.002 14.168 1.00 88.88 97 LEU A N 1
ATOM 747 C CA . LEU A 1 97 ? -3.155 -4.145 13.940 1.00 88.88 97 LEU A CA 1
ATOM 748 C C . LEU A 1 97 ? -1.871 -4.963 13.709 1.00 88.88 97 LEU A C 1
ATOM 750 O O . LEU A 1 97 ? -1.655 -5.985 14.370 1.00 88.88 97 LEU A O 1
ATOM 754 N N . PRO A 1 98 ? -0.949 -4.472 12.858 1.00 81.50 98 PRO A N 1
ATOM 755 C CA . PRO A 1 98 ? 0.403 -5.022 12.790 1.00 81.50 98 PRO A CA 1
ATOM 756 C C . PRO A 1 98 ? 1.113 -4.875 14.146 1.00 81.50 98 PRO A C 1
ATOM 758 O O . PRO A 1 98 ? 0.731 -4.053 14.980 1.00 81.50 98 PRO A O 1
ATOM 761 N N . LYS A 1 99 ? 2.159 -5.659 14.417 1.00 73.88 99 LYS A N 1
ATOM 762 C CA . LYS A 1 99 ? 2.959 -5.485 15.644 1.00 73.88 99 LYS A CA 1
ATOM 763 C C . LYS A 1 99 ? 3.744 -4.177 15.557 1.00 73.88 99 LYS A C 1
ATOM 765 O O . LYS A 1 99 ? 4.210 -3.808 14.487 1.00 73.88 99 LYS A O 1
ATOM 770 N N . SER A 1 100 ? 3.897 -3.486 16.684 1.00 61.25 100 SER A N 1
ATOM 771 C CA . SER A 1 100 ? 4.794 -2.333 16.768 1.00 61.25 100 SER A CA 1
ATOM 772 C C . SER A 1 100 ? 6.237 -2.796 16.549 1.00 61.25 100 SER A C 1
ATOM 774 O O . SER A 1 100 ? 6.714 -3.661 17.284 1.00 61.25 100 SER A O 1
ATOM 776 N N . GLY A 1 101 ? 6.917 -2.221 15.564 1.00 58.59 101 GLY A N 1
ATOM 777 C CA . GLY A 1 101 ? 8.332 -2.439 15.275 1.00 58.59 101 GLY A CA 1
ATOM 778 C C . GLY A 1 101 ? 8.918 -1.221 14.566 1.00 58.59 101 GLY A C 1
ATOM 779 O O . GLY A 1 101 ? 8.167 -0.346 14.135 1.00 58.59 101 GLY A O 1
ATOM 780 N N . GLU A 1 102 ? 10.246 -1.153 14.471 1.00 51.66 102 GLU A N 1
ATOM 781 C CA . GLU A 1 102 ? 10.914 -0.173 13.610 1.00 51.66 102 GLU A CA 1
ATOM 782 C C . GLU A 1 102 ? 10.555 -0.466 12.152 1.00 51.66 102 GLU A C 1
ATOM 784 O O . GLU A 1 102 ? 11.017 -1.440 11.554 1.00 51.66 102 GLU A O 1
ATOM 789 N N . GLU A 1 103 ? 9.687 0.367 11.595 1.00 59.22 103 GLU A N 1
ATOM 790 C CA . GLU A 1 103 ? 9.301 0.310 10.195 1.00 59.22 103 GLU A CA 1
ATOM 791 C C . GLU A 1 103 ? 10.441 0.931 9.378 1.00 59.22 103 GLU A C 1
ATOM 793 O O . GLU A 1 103 ? 10.664 2.142 9.409 1.00 59.22 103 GLU A O 1
ATOM 798 N N . LYS A 1 104 ? 11.233 0.088 8.706 1.00 66.88 104 LYS A N 1
ATOM 799 C CA . LYS A 1 104 ? 12.217 0.568 7.731 1.00 66.88 104 LYS A CA 1
ATOM 800 C C . LYS A 1 104 ? 11.473 1.030 6.490 1.00 66.88 104 LYS A C 1
ATOM 802 O O . LYS A 1 104 ? 10.607 0.310 6.005 1.00 66.88 104 LYS A O 1
ATOM 807 N N . ASP A 1 105 ? 11.853 2.194 5.973 1.00 73.62 105 ASP A N 1
ATOM 808 C CA . ASP A 1 105 ? 11.366 2.676 4.685 1.00 73.62 105 ASP A CA 1
ATOM 809 C C . ASP A 1 105 ? 11.682 1.636 3.588 1.00 73.62 105 ASP A C 1
ATOM 811 O O . ASP A 1 105 ? 12.864 1.379 3.324 1.00 73.62 105 ASP A O 1
ATOM 815 N N . PRO A 1 106 ? 10.665 1.000 2.975 1.00 78.19 106 PRO A N 1
ATOM 816 C CA . PRO A 1 106 ? 10.883 -0.076 2.016 1.00 78.19 106 PRO A CA 1
ATOM 817 C C . PRO A 1 106 ? 11.358 0.437 0.648 1.00 78.19 106 PRO A C 1
ATOM 819 O O . PRO A 1 106 ? 11.792 -0.359 -0.184 1.00 78.19 106 PRO A O 1
ATOM 822 N N . PHE A 1 107 ? 11.309 1.751 0.396 1.00 88.56 107 PHE A N 1
ATOM 823 C CA . PHE A 1 107 ? 11.514 2.322 -0.937 1.00 88.56 107 PHE A CA 1
ATOM 824 C C . PHE A 1 107 ? 12.965 2.700 -1.251 1.00 88.56 107 PHE A C 1
ATOM 826 O O . PHE A 1 107 ? 13.279 2.989 -2.406 1.00 88.56 107 PHE A O 1
ATOM 833 N N . GLY A 1 108 ? 13.875 2.639 -0.273 1.00 88.81 108 GLY A N 1
ATOM 834 C CA . GLY A 1 108 ? 15.259 3.099 -0.444 1.00 88.81 108 GLY A CA 1
ATOM 835 C C . GLY A 1 108 ? 16.024 2.408 -1.583 1.00 88.81 108 GLY A C 1
ATOM 836 O O . GLY A 1 108 ? 16.810 3.049 -2.277 1.00 88.81 108 GLY A O 1
ATOM 837 N N . GLU A 1 109 ? 15.779 1.119 -1.834 1.00 88.94 109 GLU A N 1
ATOM 838 C CA . GLU A 1 109 ? 16.402 0.412 -2.966 1.00 88.94 109 GLU A CA 1
ATOM 839 C C . GLU A 1 109 ? 15.801 0.817 -4.322 1.00 88.94 109 GLU A C 1
ATOM 841 O O . GLU A 1 109 ? 16.524 0.890 -5.316 1.00 88.94 109 GLU A O 1
ATOM 846 N N . ILE A 1 110 ? 14.505 1.152 -4.369 1.00 89.00 110 ILE A N 1
ATOM 847 C CA . ILE A 1 110 ? 13.863 1.680 -5.583 1.00 89.00 110 ILE A CA 1
ATOM 848 C C . ILE A 1 110 ? 14.434 3.061 -5.905 1.00 89.00 110 ILE A C 1
ATOM 850 O O . ILE A 1 110 ? 14.798 3.322 -7.048 1.00 89.00 110 ILE A O 1
ATOM 854 N N . GLU A 1 111 ? 14.580 3.930 -4.905 1.00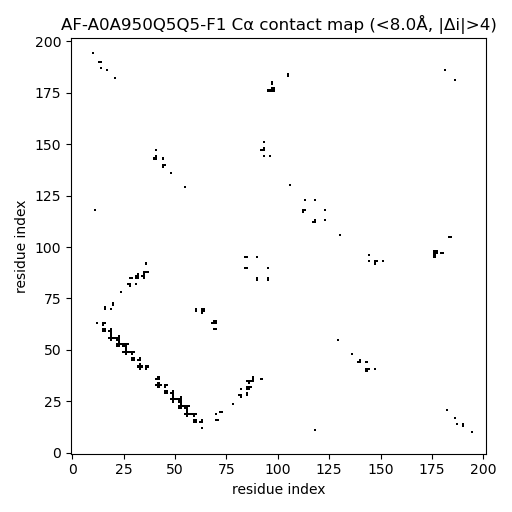 92.88 111 GLU A N 1
ATOM 855 C CA . GLU A 1 111 ? 15.166 5.264 -5.074 1.00 92.88 111 GLU A CA 1
ATOM 856 C C . GLU A 1 111 ? 16.617 5.197 -5.566 1.00 92.88 111 GLU A C 1
ATOM 858 O O . GLU A 1 111 ? 16.985 5.913 -6.500 1.00 92.88 111 GLU A O 1
ATOM 863 N N . LYS A 1 112 ? 17.428 4.280 -5.020 1.00 93.75 112 LYS A N 1
ATOM 864 C CA . LYS A 1 112 ? 18.788 4.020 -5.525 1.00 93.75 112 LYS A CA 1
ATOM 865 C C . LYS A 1 112 ? 18.779 3.546 -6.976 1.00 93.75 112 LYS A C 1
ATOM 867 O O . LYS A 1 112 ? 19.578 4.029 -7.776 1.00 93.75 112 LYS A O 1
ATOM 872 N N . ALA A 1 113 ? 17.884 2.626 -7.333 1.00 91.81 113 ALA A N 1
ATOM 873 C CA . ALA A 1 113 ? 17.760 2.132 -8.700 1.00 91.81 113 ALA A CA 1
ATOM 874 C C . ALA A 1 113 ? 17.287 3.229 -9.675 1.00 91.81 113 ALA A C 1
ATOM 876 O O . ALA A 1 113 ? 17.806 3.317 -10.789 1.00 91.81 113 ALA A O 1
ATOM 877 N N . MET A 1 114 ? 16.379 4.116 -9.248 1.00 93.31 114 MET A N 1
ATOM 878 C CA . MET A 1 114 ? 15.978 5.302 -10.016 1.00 93.31 114 MET A CA 1
ATOM 879 C C . MET A 1 114 ? 17.168 6.234 -10.252 1.00 93.31 114 MET A C 1
ATOM 881 O O . MET A 1 114 ? 17.430 6.609 -11.393 1.00 93.31 114 MET A O 1
ATOM 885 N N . ALA A 1 115 ? 17.942 6.544 -9.207 1.00 94.94 115 ALA A N 1
ATOM 886 C CA . ALA A 1 115 ? 19.137 7.382 -9.316 1.00 94.94 115 ALA A CA 1
ATOM 887 C C . ALA A 1 115 ? 20.227 6.762 -10.212 1.00 94.94 115 ALA A C 1
ATOM 889 O O . ALA A 1 115 ? 20.961 7.484 -10.883 1.00 94.94 115 ALA A O 1
ATOM 890 N N . ALA A 1 116 ? 20.310 5.430 -10.260 1.00 94.56 116 ALA A N 1
ATOM 891 C CA . ALA A 1 116 ? 21.225 4.690 -11.127 1.00 94.56 116 ALA A CA 1
ATOM 892 C C . ALA A 1 116 ? 20.745 4.564 -12.589 1.00 94.56 116 ALA A C 1
ATOM 894 O O . ALA A 1 116 ? 21.433 3.946 -13.400 1.00 94.56 116 ALA A O 1
ATOM 895 N N . GLY A 1 117 ? 19.577 5.115 -12.941 1.00 91.50 117 GLY A N 1
ATOM 896 C CA . GLY A 1 117 ? 19.028 5.049 -14.299 1.00 91.50 117 GLY A CA 1
ATOM 897 C C . GLY A 1 117 ? 18.485 3.671 -14.687 1.00 91.50 117 GLY A C 1
ATOM 898 O O . GLY A 1 117 ? 18.454 3.331 -15.868 1.00 91.50 117 GLY A O 1
ATOM 899 N N . ALA A 1 118 ? 18.070 2.856 -13.710 1.00 91.00 118 ALA A N 1
ATOM 900 C CA . ALA A 1 118 ? 17.570 1.500 -13.955 1.00 91.00 118 ALA A CA 1
ATOM 901 C C . ALA A 1 118 ? 16.171 1.456 -14.601 1.00 91.00 118 ALA A C 1
ATOM 903 O O . ALA A 1 118 ? 15.757 0.399 -15.087 1.00 91.00 118 ALA A O 1
ATOM 904 N N . TYR A 1 119 ? 15.449 2.578 -14.601 1.00 90.75 119 TYR A N 1
ATOM 905 C CA . TYR A 1 119 ? 14.101 2.700 -15.148 1.00 90.75 119 TYR A CA 1
ATOM 906 C C . TYR A 1 119 ? 14.038 3.809 -16.199 1.00 90.75 119 TYR A C 1
ATOM 908 O O . TYR A 1 119 ? 14.811 4.768 -16.163 1.00 90.75 119 TYR A O 1
ATOM 916 N N . ASP A 1 120 ? 13.100 3.684 -17.135 1.00 91.25 120 ASP A N 1
ATOM 917 C CA . ASP A 1 120 ? 12.811 4.752 -18.088 1.00 91.25 120 ASP A CA 1
ATOM 918 C C . ASP A 1 120 ? 12.190 5.985 -17.384 1.00 91.25 120 ASP A C 1
ATOM 920 O O . ASP A 1 120 ? 11.645 5.858 -16.281 1.00 91.25 120 ASP A O 1
ATOM 924 N N . PRO A 1 121 ? 12.232 7.183 -18.002 1.00 92.44 121 PRO A N 1
ATOM 925 C CA . PRO A 1 121 ? 11.744 8.411 -17.369 1.00 92.44 121 PRO A CA 1
ATOM 926 C C . PRO A 1 121 ? 10.271 8.380 -16.940 1.00 92.44 121 PRO A C 1
ATOM 928 O O . PRO A 1 121 ? 9.927 8.976 -15.917 1.00 92.44 121 PRO A O 1
ATOM 931 N N . VAL A 1 122 ? 9.401 7.690 -17.688 1.00 92.62 122 VAL A N 1
ATOM 932 C CA . VAL A 1 122 ? 7.973 7.581 -17.354 1.00 92.62 122 VAL A CA 1
ATOM 933 C C . VAL A 1 122 ? 7.806 6.709 -16.113 1.00 92.62 122 VAL A C 1
ATOM 935 O O . VAL A 1 122 ? 7.100 7.096 -15.179 1.00 92.62 122 VAL A O 1
ATOM 938 N N . THR A 1 123 ? 8.521 5.584 -16.057 1.00 91.88 123 THR A N 1
ATOM 939 C CA . THR A 1 123 ? 8.533 4.706 -14.884 1.00 91.88 123 THR A CA 1
ATOM 940 C C . THR A 1 123 ? 9.108 5.403 -13.650 1.00 91.88 123 THR A C 1
ATOM 942 O O . THR A 1 123 ? 8.511 5.303 -12.579 1.00 91.88 123 THR A O 1
ATOM 945 N N . CYS A 1 124 ? 10.200 6.165 -13.777 1.00 95.19 124 CYS A N 1
ATOM 946 C CA . CYS A 1 124 ? 10.757 6.958 -12.671 1.00 95.19 124 CYS A CA 1
ATOM 947 C C . CYS A 1 124 ? 9.754 7.978 -12.115 1.00 95.19 124 CYS A C 1
ATOM 949 O O . CYS A 1 124 ? 9.595 8.090 -10.899 1.00 95.19 124 CYS A O 1
ATOM 951 N N . ASN A 1 125 ? 9.069 8.721 -12.990 1.00 95.62 125 ASN A N 1
ATOM 952 C CA . ASN A 1 125 ? 8.072 9.707 -12.573 1.00 95.62 125 ASN A CA 1
ATOM 953 C C . ASN A 1 125 ? 6.926 9.056 -11.784 1.00 95.62 125 ASN A C 1
ATOM 955 O O . ASN A 1 125 ? 6.543 9.542 -10.721 1.00 95.62 125 ASN A O 1
ATOM 959 N N . MET A 1 126 ? 6.415 7.927 -12.277 1.00 95.00 126 MET A N 1
ATOM 960 C CA . MET A 1 126 ? 5.333 7.206 -11.614 1.00 95.00 126 MET A CA 1
ATOM 961 C C . MET A 1 126 ? 5.779 6.617 -10.270 1.00 95.00 126 MET A C 1
ATOM 963 O O . MET A 1 126 ? 5.103 6.839 -9.268 1.00 95.00 126 MET A O 1
ATOM 967 N N . LEU A 1 127 ? 6.938 5.948 -10.214 1.00 93.81 127 LEU A N 1
ATOM 968 C CA . LEU A 1 127 ? 7.481 5.404 -8.964 1.00 93.81 127 LEU A CA 1
ATOM 969 C C . LEU A 1 127 ? 7.696 6.500 -7.918 1.00 93.81 127 LEU A C 1
ATOM 971 O O . LEU A 1 127 ? 7.402 6.287 -6.748 1.00 93.81 127 LEU A O 1
ATOM 975 N N . SER A 1 128 ? 8.157 7.680 -8.336 1.00 95.94 128 SER A N 1
ATOM 976 C CA . SER A 1 128 ? 8.357 8.815 -7.430 1.00 95.94 128 SER A CA 1
ATOM 977 C C . SER A 1 128 ? 7.036 9.290 -6.817 1.00 95.94 128 SER A C 1
ATOM 979 O O . SER A 1 128 ? 6.965 9.528 -5.613 1.00 95.94 128 SER A O 1
ATOM 981 N N . TRP A 1 129 ? 5.976 9.396 -7.625 1.00 97.12 129 TRP A N 1
ATOM 982 C CA 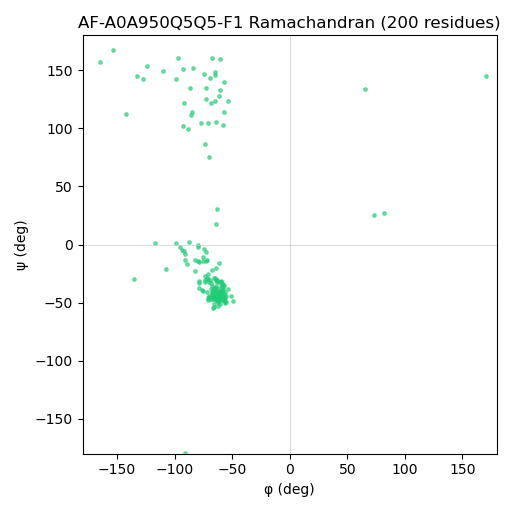. TRP A 1 129 ? 4.636 9.735 -7.139 1.00 97.12 129 TRP A CA 1
ATOM 983 C C . TRP A 1 129 ? 4.075 8.661 -6.197 1.00 97.12 129 TRP A C 1
ATOM 985 O O . TRP A 1 129 ? 3.627 8.998 -5.102 1.00 97.12 129 TRP A O 1
ATOM 995 N N . TYR A 1 130 ? 4.172 7.387 -6.588 1.00 95.81 130 TYR A N 1
ATOM 996 C CA . TYR A 1 130 ? 3.741 6.243 -5.783 1.00 95.81 130 TYR A CA 1
ATOM 997 C C . TYR A 1 130 ? 4.430 6.235 -4.412 1.00 95.81 130 TYR A C 1
ATOM 999 O O . TYR A 1 130 ? 3.755 6.231 -3.391 1.00 95.81 130 TYR A O 1
ATOM 1007 N N . ILE A 1 131 ? 5.761 6.363 -4.367 1.00 93.94 131 ILE A N 1
ATOM 1008 C CA . ILE A 1 131 ? 6.534 6.393 -3.114 1.00 93.94 131 ILE A CA 1
ATOM 1009 C C . ILE A 1 131 ? 6.082 7.539 -2.193 1.00 93.94 131 ILE A C 1
ATOM 1011 O O . ILE A 1 131 ? 5.977 7.364 -0.977 1.00 93.94 131 ILE A O 1
ATOM 1015 N N . CYS A 1 132 ? 5.829 8.726 -2.748 1.00 95.25 132 CYS A N 1
ATOM 1016 C CA . CYS A 1 132 ? 5.327 9.857 -1.970 1.00 95.25 132 CYS A CA 1
ATOM 1017 C C . CYS A 1 132 ? 3.944 9.571 -1.373 1.00 95.25 132 CYS A C 1
ATOM 1019 O O . CYS A 1 132 ? 3.713 9.869 -0.199 1.00 95.25 132 CYS A O 1
ATOM 1021 N N . GLU A 1 133 ? 3.035 9.001 -2.163 1.00 95.00 133 GLU A N 1
ATOM 1022 C CA . GLU A 1 133 ? 1.689 8.678 -1.698 1.00 95.00 133 GLU A CA 1
ATOM 1023 C C . GLU A 1 133 ? 1.695 7.548 -0.660 1.00 95.00 133 GLU A C 1
ATOM 1025 O O . GLU A 1 133 ? 1.012 7.664 0.357 1.00 95.00 133 GLU A O 1
ATOM 1030 N N . GLU A 1 134 ? 2.545 6.538 -0.832 1.00 93.12 134 GLU A N 1
ATOM 1031 C CA . GLU A 1 134 ? 2.717 5.436 0.117 1.00 93.12 134 GLU A CA 1
ATOM 1032 C C . GLU A 1 134 ? 3.244 5.892 1.473 1.00 93.12 134 GLU A C 1
ATOM 1034 O O . GLU A 1 134 ? 2.748 5.490 2.531 1.00 93.12 134 GLU A O 1
ATOM 1039 N N . ARG A 1 135 ? 4.214 6.809 1.479 1.00 91.62 135 ARG A N 1
ATOM 1040 C CA . ARG A 1 135 ? 4.716 7.403 2.724 1.00 91.62 135 ARG A CA 1
ATOM 1041 C C . ARG A 1 135 ? 3.617 8.178 3.463 1.00 91.62 135 ARG A C 1
ATOM 1043 O O . ARG A 1 135 ? 3.548 8.096 4.694 1.00 91.62 135 ARG A O 1
ATOM 1050 N N . ASP A 1 136 ? 2.749 8.888 2.740 1.00 93.38 136 ASP A N 1
ATOM 1051 C CA . ASP A 1 136 ? 1.593 9.594 3.311 1.00 93.38 136 ASP A CA 1
ATOM 1052 C C . ASP A 1 136 ? 0.510 8.620 3.814 1.00 93.38 136 ASP A C 1
ATOM 1054 O O . ASP A 1 136 ? 0.039 8.760 4.944 1.00 93.38 136 ASP A O 1
ATOM 1058 N N . SER A 1 137 ? 0.160 7.590 3.039 1.00 91.88 137 SER A N 1
ATOM 1059 C CA . SER A 1 137 ? -0.752 6.513 3.454 1.00 91.88 137 SER A CA 1
ATOM 1060 C C . SER A 1 137 ? -0.267 5.829 4.733 1.00 91.88 137 SER A C 1
ATOM 1062 O O . SER A 1 137 ? -1.010 5.742 5.716 1.00 91.88 137 SER A O 1
ATOM 1064 N N . GLY A 1 138 ? 1.011 5.445 4.781 1.00 89.12 138 GLY A N 1
ATOM 1065 C CA . GLY A 1 138 ? 1.639 4.867 5.966 1.00 89.12 138 GLY A CA 1
ATOM 1066 C C . GLY A 1 138 ? 1.601 5.809 7.173 1.00 89.12 138 GLY A C 1
ATOM 1067 O O . GLY A 1 138 ? 1.319 5.372 8.288 1.00 89.12 138 GLY A O 1
ATOM 1068 N N . ALA A 1 139 ? 1.815 7.115 6.980 1.00 88.81 139 ALA A N 1
ATOM 1069 C CA . ALA A 1 139 ? 1.710 8.096 8.062 1.00 88.81 139 ALA A CA 1
ATOM 1070 C C . ALA A 1 139 ? 0.285 8.178 8.634 1.00 88.81 139 ALA A C 1
ATOM 1072 O O . ALA A 1 139 ? 0.118 8.138 9.857 1.00 88.81 139 ALA A O 1
ATOM 1073 N N . LYS A 1 140 ? -0.735 8.212 7.768 1.00 90.56 140 LYS A N 1
ATOM 1074 C CA . LYS A 1 140 ? -2.150 8.217 8.175 1.00 90.56 140 LYS A CA 1
ATOM 1075 C C . LYS A 1 140 ? -2.533 6.944 8.925 1.00 90.56 140 LYS A C 1
ATOM 1077 O O . LYS A 1 140 ? -3.158 7.023 9.983 1.00 90.56 140 LYS A O 1
ATOM 1082 N N . LEU A 1 141 ? -2.119 5.778 8.424 1.00 90.94 141 LEU A N 1
ATOM 1083 C CA . LEU A 1 141 ? -2.359 4.500 9.096 1.00 90.94 141 LEU A CA 1
ATOM 1084 C C . LEU A 1 141 ? -1.681 4.447 10.464 1.00 90.94 141 LEU A C 1
ATOM 1086 O O . LEU A 1 141 ? -2.319 4.052 11.435 1.00 90.94 141 LEU A O 1
ATOM 1090 N N . ARG A 1 142 ? -0.423 4.891 10.583 1.00 89.44 142 ARG A N 1
ATOM 1091 C CA . ARG A 1 142 ? 0.280 4.940 11.876 1.00 89.44 142 ARG A CA 1
ATOM 1092 C C . ARG A 1 142 ? -0.457 5.805 12.893 1.00 89.44 142 ARG A C 1
ATOM 1094 O O . ARG A 1 142 ? -0.611 5.383 14.040 1.00 89.44 142 ARG A O 1
ATOM 1101 N N . GLU A 1 143 ? -0.941 6.975 12.484 1.00 91.38 143 GLU A N 1
ATOM 1102 C CA . GLU A 1 143 ? -1.731 7.846 13.357 1.00 91.38 143 GLU A CA 1
ATOM 1103 C C . GLU A 1 143 ? -3.039 7.165 13.795 1.00 91.38 143 GLU A C 1
ATOM 1105 O O . GLU A 1 143 ? -3.343 7.110 14.991 1.00 91.38 143 GLU A O 1
ATOM 1110 N N . ALA A 1 144 ? -3.789 6.585 12.854 1.00 92.44 144 ALA A N 1
ATOM 1111 C CA . ALA A 1 144 ? -5.029 5.872 13.152 1.00 92.44 144 ALA A CA 1
ATOM 1112 C C . ALA A 1 144 ? -4.788 4.666 14.077 1.00 92.44 144 ALA A C 1
ATOM 1114 O O . ALA A 1 144 ? -5.483 4.490 15.079 1.00 92.44 144 ALA A O 1
ATOM 1115 N N . TYR A 1 145 ? -3.748 3.873 13.819 1.00 92.75 145 TYR A N 1
ATOM 1116 C CA . TYR A 1 145 ? -3.374 2.729 14.648 1.00 92.75 145 TYR A CA 1
ATOM 1117 C C . TYR A 1 145 ? -2.955 3.152 16.055 1.00 92.75 145 TYR A C 1
ATOM 1119 O O . TYR A 1 145 ? -3.300 2.472 17.024 1.00 92.75 145 TYR A O 1
ATOM 1127 N N . ALA A 1 146 ? -2.254 4.279 16.204 1.00 91.06 146 ALA A N 1
ATOM 1128 C CA . ALA A 1 146 ? -1.923 4.828 17.514 1.00 91.06 146 ALA A CA 1
ATOM 1129 C C . ALA A 1 146 ? -3.190 5.185 18.309 1.00 91.06 146 ALA A C 1
ATOM 1131 O O . ALA A 1 146 ? -3.281 4.840 19.490 1.00 91.06 146 ALA A O 1
ATOM 1132 N N . LYS A 1 147 ? -4.201 5.784 17.661 1.00 94.75 147 LYS A N 1
ATOM 1133 C CA . LYS A 1 147 ? -5.506 6.075 18.283 1.00 94.75 147 LYS A CA 1
ATOM 1134 C C . LYS A 1 147 ? -6.226 4.796 18.712 1.00 94.75 147 LYS A C 1
ATOM 1136 O O . LYS A 1 147 ? -6.680 4.724 19.852 1.00 94.75 147 LYS A O 1
ATOM 1141 N N . VAL A 1 148 ? -6.259 3.762 17.867 1.00 93.88 148 VAL A N 1
ATOM 1142 C CA . VAL A 1 148 ? -6.852 2.453 18.209 1.00 93.88 148 VAL A CA 1
ATOM 1143 C C . VAL A 1 148 ? -6.160 1.835 19.427 1.00 93.88 148 VAL A C 1
ATOM 1145 O O . VAL A 1 148 ? -6.827 1.423 20.379 1.00 93.88 148 VAL A O 1
ATOM 1148 N N . ARG A 1 149 ? -4.820 1.818 19.456 1.00 91.88 149 ARG A N 1
ATOM 1149 C CA . ARG A 1 149 ? -4.055 1.313 20.612 1.00 91.88 149 ARG A CA 1
ATOM 1150 C C . ARG A 1 149 ? -4.328 2.117 21.877 1.00 91.88 149 ARG A C 1
ATOM 1152 O O . ARG A 1 149 ? -4.475 1.527 22.945 1.00 91.88 149 ARG A O 1
ATOM 1159 N N . ALA A 1 150 ? -4.406 3.442 21.771 1.00 92.88 150 ALA A N 1
ATOM 1160 C CA . ALA A 1 150 ? -4.708 4.309 22.902 1.00 92.88 150 ALA A CA 1
ATOM 1161 C C . ALA A 1 150 ? -6.117 4.037 23.454 1.00 92.88 150 ALA A C 1
ATOM 1163 O O . ALA A 1 150 ? -6.258 3.830 24.661 1.00 92.88 150 ALA A O 1
ATOM 1164 N N . LYS A 1 151 ? -7.136 3.947 22.585 1.00 91.94 151 LYS A N 1
ATOM 1165 C CA . LYS A 1 151 ? -8.520 3.593 22.953 1.00 91.94 151 LYS A CA 1
ATOM 1166 C C . LYS A 1 151 ? -8.568 2.231 23.665 1.00 91.94 151 LYS A C 1
ATOM 1168 O O . LYS A 1 151 ? -9.144 2.129 24.748 1.00 91.94 151 LYS A O 1
ATOM 1173 N N . ALA A 1 152 ? -7.881 1.215 23.133 1.00 90.06 152 ALA A N 1
ATOM 1174 C CA . ALA A 1 152 ? -7.789 -0.111 23.752 1.00 90.06 152 ALA A CA 1
ATOM 1175 C C . ALA A 1 152 ? -7.068 -0.088 25.115 1.00 90.06 152 ALA A C 1
ATOM 1177 O O . ALA A 1 152 ? -7.523 -0.711 26.074 1.00 90.06 152 ALA A O 1
ATOM 1178 N N . GLY A 1 153 ? -5.976 0.672 25.237 1.00 85.75 153 GLY A N 1
ATOM 1179 C CA . GLY A 1 153 ? -5.243 0.837 26.493 1.00 85.75 153 GLY A CA 1
ATOM 1180 C C . GLY A 1 153 ? -6.052 1.563 27.573 1.00 85.75 153 GLY A C 1
ATOM 1181 O O . GLY A 1 153 ? -5.979 1.196 28.745 1.00 85.75 153 GLY A O 1
ATOM 1182 N N . VAL A 1 154 ? -6.852 2.567 27.198 1.00 80.50 154 VAL A N 1
ATOM 1183 C CA . VAL A 1 154 ? -7.791 3.242 28.110 1.00 80.50 154 VAL A CA 1
ATOM 1184 C C . VAL A 1 154 ? -8.892 2.282 28.552 1.00 80.50 154 VAL A C 1
ATOM 1186 O O . VAL A 1 154 ? -9.148 2.181 29.750 1.00 80.50 154 VAL A O 1
ATOM 1189 N N . ALA A 1 155 ? -9.492 1.527 27.628 1.00 77.62 155 ALA A N 1
ATOM 1190 C CA . ALA A 1 155 ? -10.505 0.526 27.957 1.00 77.62 155 ALA A CA 1
ATOM 1191 C C . ALA A 1 155 ? -9.964 -0.534 28.931 1.00 77.62 155 ALA A C 1
ATOM 1193 O O . ALA A 1 155 ? -10.603 -0.818 29.943 1.00 77.62 155 ALA A O 1
ATOM 1194 N N . ALA A 1 156 ? -8.750 -1.043 28.692 1.00 79.00 156 ALA A N 1
ATOM 1195 C CA . ALA A 1 156 ? -8.087 -1.996 29.578 1.00 79.00 156 ALA A CA 1
ATOM 1196 C C . ALA A 1 156 ? -7.811 -1.410 30.973 1.00 79.00 156 ALA A C 1
ATOM 1198 O O . ALA A 1 156 ? -8.027 -2.089 31.972 1.00 79.00 156 ALA A O 1
ATOM 1199 N N . LYS A 1 157 ? -7.386 -0.142 31.070 1.00 76.12 157 LYS A N 1
ATOM 1200 C CA . LYS A 1 157 ? -7.179 0.544 32.360 1.00 76.12 157 LYS A CA 1
ATOM 1201 C C . LYS A 1 157 ? -8.488 0.768 33.117 1.00 76.12 157 LYS A C 1
ATOM 1203 O O . LYS A 1 157 ? -8.525 0.565 34.327 1.00 76.12 157 LYS A O 1
ATOM 1208 N N . THR A 1 158 ? -9.555 1.162 32.426 1.00 73.88 158 THR A N 1
ATOM 1209 C CA . THR A 1 158 ? -10.890 1.328 33.022 1.00 73.88 158 THR A CA 1
ATOM 1210 C C . THR A 1 158 ? -11.437 -0.012 33.509 1.00 73.88 158 THR A C 1
ATOM 1212 O O . THR A 1 158 ? -11.911 -0.096 34.640 1.00 73.88 158 THR A O 1
ATOM 1215 N N . ALA A 1 159 ? -11.292 -1.073 32.710 1.00 72.00 159 ALA A N 1
ATOM 1216 C CA . ALA A 1 159 ? -11.653 -2.433 33.097 1.00 72.00 159 ALA A CA 1
ATOM 1217 C C . ALA A 1 159 ? -10.815 -2.921 34.286 1.00 72.00 159 ALA A C 1
ATOM 1219 O O . ALA A 1 159 ? -11.381 -3.420 35.246 1.00 72.00 159 ALA A O 1
ATOM 1220 N N . ALA A 1 160 ? -9.497 -2.699 34.297 1.00 69.12 160 ALA A N 1
ATOM 1221 C CA . ALA A 1 160 ? -8.627 -3.055 35.419 1.00 69.12 160 ALA A CA 1
ATOM 1222 C C . ALA A 1 160 ? -8.963 -2.278 36.704 1.00 69.12 160 ALA A C 1
ATOM 1224 O O . ALA A 1 160 ? -8.909 -2.852 37.785 1.00 69.12 160 ALA A O 1
ATOM 1225 N N . LYS A 1 161 ? -9.364 -1.002 36.604 1.00 65.75 161 LYS A N 1
ATOM 1226 C CA . LYS A 1 161 ? -9.852 -0.204 37.744 1.00 65.75 161 LYS A CA 1
ATOM 1227 C C . LYS A 1 161 ? -11.212 -0.691 38.261 1.00 65.75 161 LYS A C 1
ATOM 1229 O O . LYS A 1 161 ? -11.487 -0.571 39.449 1.00 65.75 161 LYS A O 1
ATOM 1234 N N . ALA A 1 162 ? -12.057 -1.241 37.389 1.00 64.38 162 ALA A N 1
ATOM 1235 C CA . ALA A 1 162 ? -13.310 -1.887 37.778 1.00 64.38 162 ALA A CA 1
ATOM 1236 C C . ALA A 1 162 ? -13.091 -3.316 38.321 1.00 64.38 162 ALA A C 1
ATOM 1238 O O . ALA A 1 162 ? -13.821 -3.762 39.201 1.00 64.38 162 ALA A O 1
ATOM 1239 N N . MET A 1 163 ? -12.066 -4.018 37.825 1.00 56.03 163 MET A N 1
ATOM 1240 C CA . MET A 1 163 ? -11.705 -5.396 38.174 1.00 56.03 163 MET A CA 1
ATOM 1241 C C . MET A 1 163 ? -10.672 -5.504 39.296 1.00 56.03 163 MET A C 1
ATOM 1243 O O . MET A 1 163 ? -10.455 -6.609 39.777 1.00 56.03 163 MET A O 1
ATOM 1247 N N . SER A 1 164 ? -10.100 -4.411 39.813 1.00 51.75 164 SER A N 1
ATOM 1248 C CA . SER A 1 164 ? -9.259 -4.414 41.026 1.00 51.75 164 SER A CA 1
ATOM 1249 C C . SER A 1 164 ? -10.016 -4.817 42.311 1.00 51.75 164 SER A C 1
ATOM 1251 O O . SER A 1 164 ? -9.536 -4.585 43.415 1.00 51.75 164 SER A O 1
ATOM 1253 N N . ALA A 1 165 ? -11.182 -5.455 42.158 1.00 53.09 165 ALA A N 1
ATOM 1254 C CA . ALA A 1 165 ? -11.907 -6.248 43.140 1.00 53.09 165 ALA A CA 1
ATOM 1255 C C . ALA A 1 165 ? -11.706 -7.787 43.000 1.00 53.09 165 ALA A C 1
ATOM 1257 O O . ALA A 1 165 ? -12.295 -8.518 43.789 1.00 53.09 165 ALA A O 1
ATOM 1258 N N . ALA A 1 166 ? -10.900 -8.317 42.059 1.00 43.91 166 ALA A N 1
ATOM 1259 C CA . ALA A 1 166 ? -10.510 -9.746 41.989 1.00 43.91 166 ALA A CA 1
ATOM 1260 C C . ALA A 1 166 ? -9.290 -10.003 41.054 1.00 43.91 166 ALA A C 1
ATOM 1262 O O . ALA A 1 166 ? -9.038 -9.188 40.166 1.00 43.91 166 ALA A O 1
ATOM 1263 N N . PRO A 1 167 ? -8.514 -11.108 41.199 1.00 45.25 167 PRO A N 1
ATOM 1264 C CA . PRO A 1 167 ? -7.208 -11.223 40.541 1.00 45.25 167 PRO A CA 1
ATOM 1265 C C . PRO A 1 167 ? -7.150 -12.038 39.224 1.00 45.25 167 PRO A C 1
ATOM 1267 O O . PRO A 1 167 ? -7.726 -13.114 39.116 1.00 45.25 167 PRO A O 1
ATOM 1270 N N . ALA A 1 168 ? -6.305 -11.506 38.320 1.00 50.12 168 ALA A N 1
ATOM 1271 C CA . ALA A 1 168 ? -5.319 -12.098 37.382 1.00 50.12 168 ALA A CA 1
ATOM 1272 C C . ALA A 1 168 ? -5.704 -13.011 36.182 1.00 50.12 168 ALA A C 1
ATOM 1274 O O . ALA A 1 168 ? -6.390 -14.009 36.348 1.00 50.12 168 ALA A O 1
ATOM 1275 N N . ALA A 1 169 ? -5.103 -12.739 34.997 1.00 40.12 169 ALA A N 1
ATOM 1276 C CA . ALA A 1 169 ? -4.230 -13.644 34.195 1.00 40.12 169 ALA A CA 1
ATOM 1277 C C . ALA A 1 169 ? -3.912 -13.077 32.779 1.00 40.12 169 ALA A C 1
ATOM 1279 O O . ALA A 1 169 ? -4.761 -12.450 32.151 1.00 40.12 169 ALA A O 1
ATOM 1280 N N . SER A 1 170 ? -2.698 -13.315 32.259 1.00 42.41 170 SER A N 1
ATOM 1281 C CA . SER A 1 170 ? -2.183 -12.840 30.956 1.00 42.41 170 SER A CA 1
ATOM 1282 C C . SER A 1 170 ? -2.023 -13.976 29.926 1.00 42.41 170 SER A C 1
ATOM 1284 O O . SER A 1 170 ? -1.736 -15.109 30.300 1.00 42.41 170 SER A O 1
ATOM 1286 N N . HIS A 1 171 ? -2.186 -13.677 28.626 1.00 38.84 171 HIS A N 1
ATOM 1287 C CA . HIS A 1 171 ? -1.975 -14.612 27.502 1.00 38.84 171 HIS A CA 1
ATOM 1288 C C . HIS A 1 171 ? -1.133 -13.974 26.374 1.00 38.84 171 HIS A C 1
ATOM 1290 O O . HIS A 1 171 ? -1.217 -12.770 26.137 1.00 38.84 171 HIS A O 1
ATOM 1296 N N . GLY A 1 172 ? -0.289 -14.790 25.723 1.00 36.91 172 GLY A N 1
ATOM 1297 C CA . GLY A 1 172 ? 0.779 -14.397 24.784 1.00 36.91 172 GLY A CA 1
ATOM 1298 C C . GLY A 1 172 ? 0.407 -14.320 23.281 1.00 36.91 172 GLY A C 1
ATOM 1299 O O . GLY A 1 172 ? -0.742 -14.544 22.915 1.00 36.91 172 GLY A O 1
ATOM 1300 N N . PRO A 1 173 ? 1.372 -13.976 22.395 1.00 37.69 173 PRO A N 1
ATOM 1301 C CA . PRO A 1 173 ? 1.118 -13.346 21.083 1.00 37.69 173 PRO A CA 1
ATOM 1302 C C . PRO A 1 173 ? 0.979 -14.298 19.867 1.00 37.69 173 PRO A C 1
ATOM 1304 O O . PRO A 1 173 ? 1.655 -15.320 19.804 1.00 37.69 173 PRO A O 1
ATOM 1307 N N . SER A 1 174 ? 0.193 -13.898 18.842 1.00 55.78 174 SER A N 1
ATOM 1308 C CA . SER A 1 174 ? -0.059 -14.667 17.594 1.00 55.78 174 SER A CA 1
ATOM 1309 C C . SER A 1 174 ? 0.812 -14.267 16.380 1.00 55.78 174 SER A C 1
ATOM 1311 O O . SER A 1 174 ? 1.407 -13.182 16.326 1.00 55.78 174 SER A O 1
ATOM 1313 N N . GLU A 1 175 ? 0.894 -15.184 15.411 1.00 44.69 175 GLU A N 1
ATOM 1314 C CA . GLU A 1 175 ? 1.736 -15.188 14.201 1.00 44.69 175 GLU A CA 1
ATOM 1315 C C . GLU A 1 175 ? 1.271 -14.243 13.069 1.00 44.69 175 GLU A C 1
ATOM 1317 O O . GLU A 1 175 ? 2.050 -13.923 12.173 1.00 44.69 175 GLU A O 1
ATOM 1322 N N . ASP A 1 176 ? 0.042 -13.728 13.116 1.00 43.72 176 ASP A N 1
ATOM 1323 C CA . ASP A 1 176 ? -0.613 -13.083 11.962 1.00 43.72 176 ASP A CA 1
ATOM 1324 C C . ASP A 1 176 ? -0.067 -11.688 11.627 1.00 43.72 176 ASP A C 1
ATOM 1326 O O . ASP A 1 176 ? -0.045 -11.270 10.470 1.00 43.72 176 ASP A O 1
ATOM 1330 N N . ALA A 1 177 ? 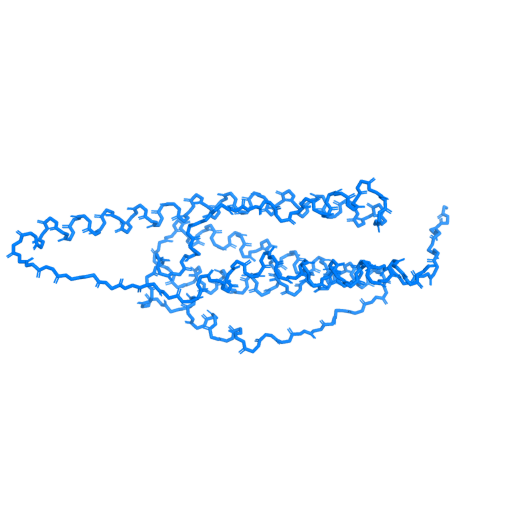0.475 -10.988 12.624 1.00 46.53 177 ALA A N 1
ATOM 1331 C CA . ALA A 1 177 ? 1.120 -9.691 12.432 1.00 46.53 177 ALA A CA 1
ATOM 1332 C C . ALA A 1 177 ? 2.383 -9.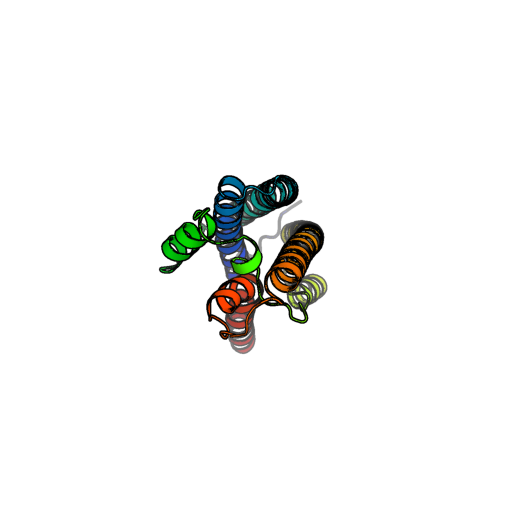758 11.552 1.00 46.53 177 ALA A C 1
ATOM 1334 O O . ALA A 1 177 ? 2.797 -8.744 10.994 1.00 46.53 177 ALA A O 1
ATOM 1335 N N . LYS A 1 178 ? 2.989 -10.946 11.403 1.00 42.50 178 LYS A N 1
ATOM 1336 C CA . LYS A 1 178 ? 4.122 -11.156 10.489 1.00 42.50 178 LYS A CA 1
ATOM 1337 C C . LYS A 1 178 ? 3.681 -11.122 9.020 1.00 42.50 178 LYS A C 1
ATOM 1339 O O . LYS A 1 178 ? 4.459 -10.705 8.172 1.00 42.50 178 LYS A O 1
ATOM 1344 N N . ALA A 1 179 ? 2.437 -11.503 8.715 1.00 48.22 179 ALA A N 1
ATOM 1345 C CA . ALA A 1 179 ? 1.936 -11.564 7.341 1.00 48.22 179 ALA A CA 1
ATOM 1346 C C . ALA A 1 179 ? 1.661 -10.176 6.734 1.00 48.22 179 ALA A C 1
ATOM 1348 O O . ALA A 1 179 ? 1.830 -9.996 5.534 1.00 48.22 179 ALA A O 1
ATOM 1349 N N . ILE A 1 180 ? 1.294 -9.191 7.559 1.00 43.34 180 ILE A N 1
ATOM 1350 C CA . ILE A 1 180 ? 1.066 -7.803 7.121 1.00 43.34 180 ILE A CA 1
ATOM 1351 C C . ILE A 1 180 ? 2.404 -7.131 6.776 1.00 43.34 180 ILE A C 1
ATOM 1353 O O . ILE A 1 180 ? 2.526 -6.493 5.738 1.00 43.34 180 ILE A O 1
ATOM 1357 N N . MET A 1 181 ? 3.450 -7.362 7.580 1.00 44.91 181 MET A N 1
ATOM 1358 C CA . MET A 1 181 ? 4.797 -6.839 7.295 1.00 44.91 181 MET A CA 1
ATOM 1359 C C . MET A 1 181 ? 5.484 -7.529 6.105 1.00 44.91 181 MET A C 1
ATOM 1361 O O . MET A 1 181 ? 6.333 -6.928 5.445 1.00 44.91 181 MET A O 1
ATOM 1365 N N . ALA A 1 182 ? 5.105 -8.773 5.793 1.00 44.47 182 ALA A N 1
ATOM 1366 C CA . ALA A 1 182 ? 5.590 -9.472 4.604 1.00 44.47 182 ALA A CA 1
ATOM 1367 C C . ALA A 1 182 ? 5.113 -8.808 3.298 1.00 44.47 182 ALA A C 1
ATOM 1369 O O . ALA A 1 182 ? 5.840 -8.848 2.305 1.00 44.47 182 ALA A O 1
ATOM 1370 N N . CYS A 1 183 ? 3.949 -8.144 3.319 1.00 44.66 183 CYS A N 1
ATOM 1371 C CA . CYS A 1 183 ? 3.421 -7.372 2.191 1.00 44.66 183 CYS A CA 1
ATOM 1372 C C . CYS A 1 183 ? 4.358 -6.208 1.806 1.00 44.66 183 CYS A C 1
ATOM 1374 O O . CYS A 1 183 ? 4.547 -5.941 0.625 1.00 44.66 183 CYS A O 1
ATOM 1376 N N . MET A 1 184 ? 5.062 -5.622 2.785 1.00 42.47 184 MET A N 1
ATOM 1377 C CA . MET A 1 184 ? 5.977 -4.491 2.572 1.00 42.47 184 MET A CA 1
ATOM 1378 C C . MET A 1 184 ? 7.438 -4.886 2.288 1.00 42.47 184 MET A C 1
ATOM 1380 O O . MET A 1 184 ? 8.232 -4.040 1.890 1.00 42.47 184 MET A O 1
ATOM 1384 N N . THR A 1 185 ? 7.845 -6.145 2.505 1.00 46.78 185 THR A N 1
ATOM 1385 C CA . THR A 1 185 ? 9.284 -6.509 2.526 1.00 46.78 185 THR A CA 1
ATOM 1386 C C . THR A 1 185 ? 9.658 -7.779 1.756 1.00 46.78 185 THR A C 1
ATOM 1388 O O . THR A 1 185 ? 10.761 -7.864 1.211 1.00 46.78 185 THR A O 1
ATOM 1391 N N . GLU A 1 186 ? 8.775 -8.777 1.636 1.00 39.72 186 GLU A N 1
ATOM 1392 C CA . GLU A 1 186 ? 9.164 -10.073 1.055 1.00 39.72 186 GLU A CA 1
ATOM 1393 C C . GLU A 1 186 ? 9.151 -10.105 -0.480 1.00 39.72 186 GLU A C 1
ATOM 1395 O O . GLU A 1 186 ? 9.859 -10.923 -1.081 1.00 39.72 186 GLU A O 1
ATOM 1400 N N . GLY A 1 187 ? 8.391 -9.214 -1.125 1.00 41.62 187 GLY A N 1
ATOM 1401 C CA . GLY A 1 187 ? 8.421 -9.043 -2.581 1.00 41.62 187 GLY A CA 1
ATOM 1402 C C . GLY A 1 187 ? 9.782 -8.535 -3.067 1.00 41.62 187 GLY A C 1
ATOM 1403 O O . GLY A 1 187 ? 10.346 -9.068 -4.027 1.00 41.62 187 GLY A O 1
ATOM 1404 N N . PHE A 1 188 ? 10.359 -7.581 -2.334 1.00 37.75 188 PHE A N 1
ATOM 1405 C CA . PHE A 1 188 ? 11.613 -6.915 -2.678 1.00 37.75 188 PHE A CA 1
ATOM 1406 C C . PHE A 1 188 ? 12.834 -7.819 -2.518 1.00 37.75 188 PHE A C 1
ATOM 1408 O O . PHE A 1 188 ? 13.616 -7.946 -3.456 1.00 37.75 188 PHE A O 1
ATOM 1415 N N . ALA A 1 189 ? 12.951 -8.556 -1.410 1.00 41.19 189 ALA A N 1
ATOM 1416 C CA . ALA A 1 189 ? 14.101 -9.437 -1.176 1.00 41.19 189 ALA A CA 1
ATOM 1417 C C . ALA A 1 189 ? 14.214 -10.591 -2.200 1.00 41.19 189 ALA A C 1
ATOM 1419 O O . ALA A 1 189 ? 15.310 -11.057 -2.529 1.00 41.19 189 ALA A O 1
ATOM 1420 N N . ARG A 1 190 ? 13.082 -11.080 -2.733 1.00 44.56 190 ARG A N 1
ATOM 1421 C CA . ARG A 1 190 ? 13.067 -12.131 -3.773 1.00 44.56 190 ARG A CA 1
ATOM 1422 C C . ARG A 1 190 ? 13.384 -11.570 -5.159 1.00 44.56 190 ARG A C 1
ATOM 1424 O O . ARG A 1 190 ? 14.013 -12.256 -5.972 1.00 44.56 190 ARG A O 1
ATOM 1431 N N . LEU A 1 191 ? 12.970 -10.334 -5.420 1.00 40.94 191 LEU A N 1
ATOM 1432 C CA . LEU A 1 191 ? 13.248 -9.638 -6.667 1.00 40.94 191 LEU A CA 1
ATOM 1433 C C . LEU A 1 191 ? 14.703 -9.155 -6.737 1.00 40.94 191 LEU A C 1
ATOM 1435 O O . LEU A 1 191 ? 15.344 -9.341 -7.765 1.00 40.94 191 LEU A O 1
ATOM 1439 N N . GLU A 1 192 ? 15.260 -8.660 -5.633 1.00 47.91 192 GLU A N 1
ATOM 1440 C CA . GLU A 1 192 ? 16.664 -8.259 -5.499 1.00 47.91 192 GLU A CA 1
ATOM 1441 C C . GLU A 1 192 ? 17.608 -9.429 -5.813 1.00 47.91 192 GLU A C 1
ATOM 1443 O O . GLU A 1 192 ? 18.485 -9.312 -6.669 1.00 47.91 192 GLU A O 1
ATOM 1448 N N . LYS A 1 193 ? 17.345 -10.617 -5.246 1.00 44.72 193 LYS A N 1
ATOM 1449 C CA . LYS A 1 193 ? 18.072 -11.852 -5.600 1.00 44.72 193 LYS A CA 1
ATOM 1450 C C . LYS A 1 193 ? 17.946 -12.227 -7.076 1.00 44.72 193 LYS A C 1
ATOM 1452 O O . LYS A 1 193 ? 18.862 -12.827 -7.636 1.00 44.72 193 LYS A O 1
ATOM 1457 N N . SER A 1 194 ? 16.818 -11.914 -7.705 1.00 45.28 194 SER A N 1
ATOM 1458 C CA . SER A 1 194 ? 16.574 -12.232 -9.114 1.00 45.28 194 SER A CA 1
ATOM 1459 C C . SER A 1 194 ? 17.276 -11.243 -10.052 1.00 45.28 194 SER A C 1
ATOM 1461 O O . SER A 1 194 ? 17.843 -11.668 -11.057 1.00 45.28 194 SER A O 1
ATOM 1463 N N . ILE A 1 195 ? 17.315 -9.956 -9.692 1.00 45.38 195 ILE A N 1
ATOM 1464 C CA . ILE A 1 195 ? 18.017 -8.889 -10.419 1.00 45.38 195 ILE A CA 1
ATOM 1465 C C . ILE A 1 195 ? 19.533 -9.050 -10.281 1.00 45.38 195 ILE A C 1
ATOM 1467 O O . ILE A 1 195 ? 20.223 -9.097 -11.297 1.00 45.38 195 ILE A O 1
ATOM 1471 N N . GLN A 1 196 ? 20.055 -9.261 -9.067 1.00 48.53 196 GLN A N 1
ATOM 1472 C CA . GLN A 1 196 ? 21.483 -9.533 -8.843 1.00 48.53 196 GLN A CA 1
ATOM 1473 C C . GLN A 1 196 ? 21.958 -10.753 -9.647 1.00 48.53 196 GLN A C 1
ATOM 1475 O O . GLN A 1 196 ? 23.018 -10.728 -10.270 1.00 48.53 196 GLN A O 1
ATOM 1480 N N . LYS A 1 197 ? 21.143 -11.814 -9.709 1.00 41.22 197 LYS A N 1
ATOM 1481 C CA . LYS A 1 197 ? 21.448 -13.023 -10.488 1.00 41.22 197 LYS A CA 1
ATOM 1482 C C . LYS A 1 197 ? 21.371 -12.809 -12.004 1.00 41.22 197 LYS A C 1
ATOM 1484 O O . LYS A 1 197 ? 22.075 -13.503 -12.733 1.00 41.22 197 LYS A O 1
ATOM 1489 N N . ALA A 1 198 ? 20.522 -11.900 -12.481 1.00 38.47 198 ALA A N 1
ATOM 1490 C CA . ALA A 1 198 ? 20.427 -11.548 -13.897 1.00 38.47 198 ALA A CA 1
ATOM 1491 C C . ALA A 1 198 ? 21.587 -10.641 -14.338 1.00 38.47 198 ALA A C 1
ATOM 1493 O O . ALA A 1 198 ? 22.141 -10.856 -15.410 1.00 38.47 198 ALA A O 1
ATOM 1494 N N . MET A 1 199 ? 22.002 -9.696 -13.488 1.00 39.56 199 MET A N 1
ATOM 1495 C CA . MET A 1 199 ? 23.151 -8.816 -13.734 1.00 39.56 199 MET A CA 1
ATOM 1496 C C . MET A 1 199 ? 24.489 -9.558 -13.668 1.00 39.56 199 MET A C 1
ATOM 1498 O O . MET A 1 199 ? 25.388 -9.241 -14.427 1.00 39.56 199 MET A O 1
ATOM 1502 N N . ALA A 1 200 ? 24.614 -10.588 -12.826 1.00 38.59 200 ALA A N 1
ATOM 1503 C CA . ALA A 1 200 ? 25.808 -11.439 -12.771 1.00 38.59 200 ALA A CA 1
ATOM 1504 C C . ALA A 1 200 ? 25.939 -12.425 -13.956 1.00 38.59 200 ALA A C 1
ATOM 1506 O O . ALA A 1 200 ? 26.899 -13.190 -14.015 1.00 38.59 200 ALA A O 1
ATOM 1507 N N . ARG A 1 201 ? 24.944 -12.477 -14.853 1.00 37.41 201 ARG A N 1
ATOM 1508 C CA . ARG A 1 201 ? 24.893 -13.372 -16.025 1.00 37.41 201 ARG A CA 1
ATOM 1509 C C . ARG A 1 201 ? 24.875 -12.620 -17.362 1.00 37.41 201 ARG A C 1
ATOM 1511 O O . ARG A 1 201 ? 24.762 -13.276 -18.397 1.00 37.41 201 ARG A O 1
ATOM 1518 N N . ALA A 1 202 ? 24.934 -11.292 -17.325 1.00 39.34 202 ALA A N 1
ATOM 1519 C CA . ALA A 1 202 ? 25.079 -10.410 -18.479 1.00 39.34 202 ALA A CA 1
ATOM 1520 C C . ALA A 1 202 ? 26.535 -9.944 -18.584 1.00 39.34 202 ALA A C 1
ATOM 1522 O O . ALA A 1 202 ? 26.974 -9.712 -19.730 1.00 39.34 202 ALA A O 1
#

Solvent-accessible surface area (backbone atoms only — not comparable to full-atom values): 11648 Å² total; per-residue (Å²): 134,85,81,82,71,69,89,64,83,69,86,58,55,66,53,39,43,50,49,18,53,51,25,38,50,48,13,52,41,32,37,35,25,28,76,30,53,89,50,63,73,51,20,54,52,28,43,55,43,17,53,48,27,37,49,46,12,52,48,32,40,50,51,34,47,76,73,74,37,80,73,74,85,76,88,62,91,57,50,66,62,52,39,56,54,37,43,31,63,88,53,55,70,69,79,70,48,64,69,92,69,91,80,70,78,70,54,60,65,57,54,51,38,48,76,70,59,73,52,56,74,68,57,43,54,51,50,54,52,50,53,55,50,50,55,49,45,52,51,52,50,52,54,44,51,50,50,45,47,49,54,52,52,50,52,51,50,54,48,48,69,69,39,74,82,64,88,89,90,90,86,86,89,80,75,66,38,56,59,61,53,38,73,66,47,54,66,55,63,57,46,50,57,51,50,55,55,51,63,76,73,107

Secondary structure (DSSP, 8-state):
------SSPPTTHHHHHHHHHHHHHHHHHHHHHHTT-S-HHHHHHHHHHHHHHHHHHHHHHHHHHHTT--------TTHHHHHHHHT-TTS-HHHHSPPP-----TTHHHHHHHHTT-S-HHHHHHHHHHHHHHHHHHHHHHHHHHHHHHHHHHHHHHHHHHHTTS--------STHHHHHHHHHHHHHHHHHHHHHHHTT-

Foldseek 3Di:
DDDPPVVDDQLCLLVLLLLLQLLCLQLLLLQLLLVQEPPVLSSVLSNVSSVLSNVSSVVSQVVCVVSVHHRDDDDDPCSVVSSCQSNHNVRQPLLNDADDDPDDLLCPVVVVCLVVVSDDPVVSVVSVVSSVVVVVSVVSNVVSSVVSVVVVVVVVVVVCVVCVVDDDDDDDDDDVSVVVVCSRHVSVVVSVVVSVVVVVVD

Mean predicted aligned error: 10.71 Å

pLDDT: mean 79.59, std 21.15, range [32.47, 98.56]